Protein AF-A0A933ZUX5-F1 (afdb_monomer)

Foldseek 3Di:
DDQDDPDPVVAPAAAEDPAQDPPDDSVVVLVVLVVCVVVVHHYPPDSVVRVCVFFPVSVQVVCVVVVHDDFDKDKDQDLVVVLVVCVVQQKKWKAQRGDDPCPRTDIDGDDDVRSVVVHVVSVVRSMIMIGRDDDDPQWDKDFDADSNDGPFIWIWGHDPPDSDSGVSNPTDIDGDDDDD

Radius of gyration: 19.03 Å; Cα contacts (8 Å, |Δi|>4): 257; chains: 1; bounding box: 41×39×51 Å

Mean predicted aligned error: 5.87 Å

Nearest PDB structures (foldseek):
  6dgi-assembly1_A-2  TM=7.186E-01  e=9.683E-08  Vibrio cholerae O1 biovar El Tor str. N16961
  5i47-assembly1_A  TM=7.250E-01  e=3.010E-07  Sphaerobacter thermophilus DSM 20745
  6dgi-assembly1_B  TM=7.311E-01  e=6.829E-07  Vibrio cholerae O1 biovar El Tor str. N16961
  3qff-assembly1_B  TM=7.602E-01  e=2.327E-05  Bacillus anthracis str. A0248
  4ma0-assembly1_A  TM=7.836E-01  e=7.234E-05  Francisella tularensis subsp. tularensis SCHU S4

Solvent-accessible surface area (backbone atoms only — not comparable to full-atom values): 10557 Å² total; per-residue (Å²): 136,86,61,81,68,81,63,73,86,80,46,99,52,72,45,80,63,8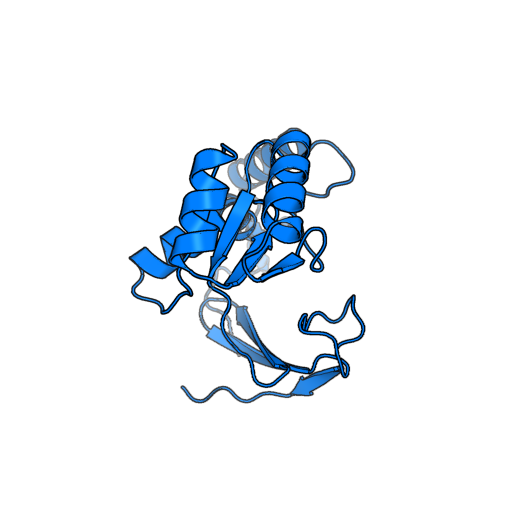9,68,78,49,89,75,70,60,49,67,59,52,50,50,50,54,48,53,44,43,72,73,70,36,51,48,42,62,49,65,68,60,49,53,39,68,45,30,52,63,54,37,51,50,53,38,48,74,71,71,44,93,68,74,59,69,46,81,32,70,45,58,68,54,46,45,54,50,35,67,74,55,44,29,28,34,41,26,52,45,56,82,62,87,65,60,68,57,44,80,40,57,62,50,73,68,40,53,49,51,52,40,52,48,36,73,75,60,52,40,37,34,38,29,47,62,72,94,65,93,45,49,45,80,48,74,42,72,55,72,92,36,83,74,49,36,30,32,18,32,25,44,92,98,39,88,59,34,44,59,87,68,64,15,50,78,41,88,40,80,81,79,133

Secondary structure (DSSP, 8-state):
-PPSSS-GGG-S-EEE-----SSS-HHHHHHHHHHHHHTT-EEES-HHHHHHHH-HHHHHHHHHHTT-----EEEE-SHHHHHHHHHHHSEEEEE-SS--TTTT-EEEESSHHHHHHHHHHHHHHS-EEEEE-----SEEEEEEEETTEEEEEEEEEPPTT-----GGGTPEEEEE----

pLDDT: mean 89.04, std 9.99, range [44.44, 98.44]

Structure (mmCIF, N/CA/C/O backbone):
data_AF-A0A933ZUX5-F1
#
_entry.id   AF-A0A933ZUX5-F1
#
loop_
_atom_site.group_PDB
_atom_site.id
_atom_site.type_symbol
_atom_site.label_atom_id
_atom_site.label_alt_id
_atom_site.label_comp_id
_atom_site.label_asym_id
_atom_site.label_entity_id
_atom_site.label_seq_id
_atom_site.pdbx_PDB_ins_code
_atom_site.Cartn_x
_atom_site.Cartn_y
_atom_site.Cartn_z
_atom_site.occupancy
_atom_site.B_iso_or_equiv
_atom_site.auth_seq_id
_atom_site.auth_comp_id
_atom_site.auth_asym_id
_atom_site.auth_atom_id
_atom_site.pdbx_PDB_model_num
ATOM 1 N N . MET A 1 1 ? 10.325 -21.328 -21.526 1.00 44.44 1 MET A N 1
ATOM 2 C CA . MET A 1 1 ? 9.028 -20.638 -21.681 1.00 44.44 1 MET A CA 1
ATOM 3 C C . MET A 1 1 ? 9.365 -19.239 -22.174 1.00 44.44 1 MET A C 1
ATOM 5 O O . MET A 1 1 ? 10.029 -18.525 -21.437 1.00 44.44 1 MET A O 1
ATOM 9 N N . GLY A 1 2 ? 9.083 -18.921 -23.439 1.00 51.66 2 GLY A N 1
ATOM 10 C CA . GLY A 1 2 ? 9.375 -17.596 -23.995 1.00 51.66 2 GLY A CA 1
ATOM 11 C C . GLY A 1 2 ? 8.366 -16.579 -23.470 1.00 51.66 2 GLY A C 1
ATOM 12 O O . GLY A 1 2 ? 7.183 -16.897 -23.358 1.00 51.66 2 GLY A O 1
ATOM 13 N N . VAL A 1 3 ? 8.840 -15.401 -23.087 1.00 58.12 3 VAL A N 1
ATOM 14 C CA . VAL A 1 3 ? 7.992 -14.228 -22.857 1.00 58.12 3 VAL A CA 1
ATOM 15 C C . VAL A 1 3 ? 7.918 -13.469 -24.172 1.00 58.12 3 VAL A C 1
ATOM 17 O O . VAL A 1 3 ? 8.957 -13.215 -24.774 1.00 58.12 3 VAL A O 1
ATOM 20 N N . ASP A 1 4 ? 6.705 -13.157 -24.627 1.00 63.28 4 ASP A N 1
ATOM 21 C CA . ASP A 1 4 ? 6.498 -12.386 -25.852 1.00 63.28 4 ASP A CA 1
ATOM 22 C C . ASP A 1 4 ? 7.119 -10.992 -25.683 1.00 63.28 4 ASP A C 1
ATOM 24 O O . ASP A 1 4 ? 6.787 -10.251 -24.753 1.00 63.28 4 ASP A O 1
ATOM 28 N N . GLY A 1 5 ? 8.063 -10.656 -26.559 1.00 68.31 5 GLY A N 1
ATOM 29 C CA . GLY A 1 5 ? 8.815 -9.410 -26.526 1.00 68.31 5 GLY A CA 1
ATOM 30 C C . GLY A 1 5 ? 9.888 -9.370 -27.619 1.00 68.31 5 GLY A C 1
ATOM 31 O O . GLY A 1 5 ? 10.209 -10.412 -28.193 1.00 68.31 5 GLY A O 1
ATOM 32 N N . PRO A 1 6 ? 10.417 -8.178 -27.944 1.00 70.81 6 PRO A N 1
ATOM 33 C CA . PRO A 1 6 ? 11.553 -8.044 -28.853 1.00 70.81 6 PRO A CA 1
ATOM 34 C C . PRO A 1 6 ? 12.759 -8.849 -28.350 1.00 70.81 6 PRO A C 1
ATOM 36 O O . PRO A 1 6 ? 12.939 -9.016 -27.141 1.00 70.81 6 PRO A O 1
ATOM 39 N N . ASP A 1 7 ? 13.572 -9.350 -29.283 1.00 78.00 7 ASP A N 1
ATOM 40 C CA . ASP A 1 7 ? 14.796 -10.081 -28.957 1.00 78.00 7 ASP A CA 1
ATOM 41 C C . ASP A 1 7 ? 15.711 -9.203 -28.091 1.00 78.00 7 ASP A C 1
ATOM 43 O O . ASP A 1 7 ? 15.997 -8.060 -28.433 1.00 78.00 7 ASP A O 1
ATOM 47 N N . ALA A 1 8 ? 16.188 -9.730 -26.962 1.00 75.38 8 ALA A N 1
ATOM 48 C CA . ALA A 1 8 ? 17.103 -9.001 -26.092 1.00 75.38 8 ALA A CA 1
ATOM 49 C C . ALA A 1 8 ? 18.396 -8.594 -26.823 1.00 75.38 8 ALA A C 1
ATOM 51 O O . ALA A 1 8 ? 18.994 -7.583 -26.466 1.00 75.38 8 ALA A O 1
ATOM 52 N N . SER A 1 9 ? 18.798 -9.346 -27.858 1.00 80.00 9 SER A N 1
ATOM 53 C CA . SER A 1 9 ? 19.956 -9.024 -28.699 1.00 80.00 9 SER A CA 1
ATOM 54 C C . SER A 1 9 ? 19.768 -7.759 -29.551 1.00 80.00 9 SER A C 1
ATOM 56 O O . SER A 1 9 ? 20.754 -7.203 -30.029 1.00 80.00 9 SER A O 1
ATOM 58 N N . SER A 1 10 ? 18.532 -7.266 -29.712 1.00 82.31 10 SER A N 1
ATOM 59 C CA . SER A 1 10 ? 18.239 -6.048 -30.476 1.00 82.31 10 SER A CA 1
ATOM 60 C C . SER A 1 10 ? 18.442 -4.753 -29.685 1.00 82.31 10 SER A C 1
ATOM 62 O O . SER A 1 10 ? 18.133 -3.683 -30.204 1.00 82.31 10 SER A O 1
ATOM 64 N N . PHE A 1 11 ? 18.883 -4.828 -28.426 1.00 76.81 11 PHE A N 1
ATOM 65 C CA . PHE A 1 11 ? 19.111 -3.662 -27.574 1.00 76.81 11 PHE A CA 1
ATOM 66 C C . PHE A 1 11 ? 20.586 -3.536 -27.208 1.00 76.81 11 PHE A C 1
ATOM 68 O O . PHE A 1 11 ? 21.186 -4.486 -26.709 1.00 76.81 11 PHE A O 1
ATOM 75 N N . ASP A 1 12 ? 21.138 -2.331 -27.347 1.00 78.44 12 ASP A N 1
ATOM 76 C CA . ASP A 1 12 ? 22.493 -2.021 -26.872 1.00 78.44 12 ASP A CA 1
ATOM 77 C C . ASP A 1 12 ? 22.574 -2.011 -25.334 1.00 78.44 12 ASP A C 1
ATOM 79 O O . ASP A 1 12 ? 23.609 -2.317 -24.744 1.00 78.44 12 ASP A O 1
ATOM 83 N N . ALA A 1 13 ? 21.464 -1.662 -24.671 1.00 77.56 13 ALA A N 1
ATOM 84 C CA . ALA A 1 13 ? 21.320 -1.684 -23.222 1.00 77.56 13 ALA A CA 1
ATOM 85 C C . ALA A 1 13 ? 19.844 -1.796 -22.802 1.00 77.56 13 ALA A C 1
ATOM 87 O O . ALA A 1 13 ? 18.944 -1.265 -23.458 1.00 77.56 13 ALA A O 1
ATOM 88 N N . PHE A 1 14 ? 19.604 -2.421 -21.648 1.00 77.12 14 PHE A N 1
ATOM 89 C CA . PHE A 1 14 ? 18.318 -2.369 -20.952 1.00 77.12 14 PHE A CA 1
ATOM 90 C C . PHE A 1 14 ? 18.502 -1.856 -19.524 1.00 77.12 14 PHE A C 1
ATOM 92 O O . PHE A 1 14 ? 19.534 -2.071 -18.887 1.00 77.12 14 PHE A O 1
ATOM 99 N N . VAL A 1 15 ? 17.475 -1.186 -19.006 1.00 80.44 15 VAL A N 1
ATOM 100 C CA . VAL A 1 15 ? 17.470 -0.597 -17.666 1.00 80.44 15 VAL A CA 1
ATOM 101 C C . VAL A 1 15 ? 16.390 -1.277 -16.843 1.00 80.44 15 VAL A C 1
ATOM 103 O O . VAL A 1 15 ? 15.198 -1.129 -17.116 1.00 80.44 15 VAL A O 1
ATOM 106 N N . LEU A 1 16 ? 16.812 -2.015 -15.815 1.00 78.25 16 LEU A N 1
ATOM 107 C CA . LEU A 1 16 ? 15.899 -2.604 -14.844 1.00 78.25 16 LEU A CA 1
ATOM 108 C C . LEU A 1 16 ? 15.655 -1.619 -13.698 1.00 78.25 16 LEU A C 1
ATOM 110 O O . LEU A 1 16 ? 16.468 -1.492 -12.781 1.00 78.25 16 LEU A O 1
ATOM 114 N N . VAL A 1 17 ? 14.509 -0.948 -13.726 1.00 78.06 17 VAL A N 1
ATOM 115 C CA . VAL A 1 17 ? 14.102 -0.029 -12.664 1.00 78.06 17 VAL A CA 1
ATOM 116 C C . VAL A 1 17 ? 13.513 -0.823 -11.501 1.00 78.06 17 VAL A C 1
ATOM 118 O O . VAL A 1 17 ? 12.563 -1.591 -11.657 1.00 78.06 17 VAL A O 1
ATOM 121 N N . ARG A 1 18 ? 14.086 -0.645 -10.306 1.00 71.94 18 ARG A N 1
ATOM 122 C CA . ARG A 1 18 ? 13.709 -1.390 -9.088 1.00 71.94 18 ARG A CA 1
ATOM 123 C C . ARG A 1 18 ? 12.844 -0.590 -8.106 1.00 71.94 18 ARG A C 1
ATOM 125 O O . ARG A 1 18 ? 12.456 -1.138 -7.078 1.00 71.94 18 ARG A O 1
ATOM 132 N N . GLY A 1 19 ? 12.526 0.658 -8.437 1.00 68.38 19 GLY A N 1
ATOM 133 C CA . GLY A 1 19 ? 11.758 1.601 -7.620 1.00 68.38 19 GLY A CA 1
ATOM 134 C C . GLY A 1 19 ? 12.294 3.020 -7.789 1.00 68.38 19 GLY A C 1
ATOM 135 O O . GLY A 1 19 ? 13.431 3.181 -8.233 1.00 68.38 19 GLY A O 1
ATOM 136 N N . LEU A 1 20 ? 11.502 4.030 -7.418 1.00 70.81 20 LEU A N 1
ATOM 137 C CA . LEU A 1 20 ? 12.067 5.341 -7.101 1.00 70.81 20 LEU A CA 1
ATOM 138 C C . LEU A 1 20 ? 12.634 5.224 -5.683 1.00 70.81 20 LEU A C 1
ATOM 140 O O . LEU A 1 20 ? 11.910 4.976 -4.718 1.00 70.81 20 LEU A O 1
ATOM 144 N N . SER A 1 21 ? 13.955 5.239 -5.576 1.00 63.06 21 SER A N 1
ATOM 145 C CA . SER A 1 21 ? 14.660 5.028 -4.320 1.00 63.06 21 SER A CA 1
ATOM 146 C C . SER A 1 21 ? 14.375 6.188 -3.359 1.00 63.06 21 SER A C 1
ATOM 148 O O . SER A 1 21 ? 14.527 7.338 -3.766 1.00 63.06 21 SER A O 1
ATOM 150 N N . PRO A 1 22 ? 14.078 5.917 -2.070 1.00 59.59 22 PRO A N 1
ATOM 151 C CA . PRO A 1 22 ? 14.024 6.959 -1.042 1.00 59.59 22 PRO A CA 1
ATOM 152 C C . PRO A 1 22 ? 15.407 7.573 -0.762 1.00 59.59 22 PRO A C 1
ATOM 154 O O . PRO A 1 22 ? 15.517 8.596 -0.098 1.00 59.59 22 PRO A O 1
ATOM 157 N N . ARG A 1 23 ? 16.484 6.940 -1.247 1.00 61.16 23 ARG A N 1
ATOM 158 C CA . ARG A 1 23 ? 17.823 7.533 -1.301 1.00 61.16 23 ARG A CA 1
ATOM 159 C C . ARG A 1 23 ? 17.969 8.282 -2.623 1.00 61.16 23 ARG A C 1
ATOM 161 O O . ARG A 1 23 ? 17.948 7.640 -3.675 1.00 61.16 23 ARG A O 1
ATOM 168 N N . GLY A 1 24 ? 18.163 9.596 -2.547 1.00 71.12 24 GLY A N 1
ATOM 169 C CA . GLY A 1 24 ? 18.274 10.492 -3.699 1.00 71.12 24 GLY A CA 1
ATOM 170 C C . GLY A 1 24 ? 16.964 11.213 -4.019 1.00 71.12 24 GLY A C 1
ATOM 171 O O . GLY A 1 24 ? 15.984 11.093 -3.292 1.00 71.12 24 GLY A O 1
ATOM 172 N N . ASP A 1 25 ? 16.972 11.974 -5.108 1.00 81.81 25 ASP A N 1
ATOM 173 C CA . ASP A 1 25 ? 15.822 12.748 -5.574 1.00 81.81 25 ASP A CA 1
ATOM 174 C C . ASP A 1 25 ? 14.960 11.895 -6.526 1.00 81.81 25 ASP A C 1
ATOM 176 O O . ASP A 1 25 ? 15.450 11.379 -7.538 1.00 81.81 25 ASP A O 1
ATOM 180 N N . ALA A 1 26 ? 13.686 11.705 -6.177 1.00 82.44 26 ALA A N 1
ATOM 181 C CA . ALA A 1 26 ? 12.752 10.888 -6.948 1.00 82.44 26 ALA A CA 1
ATOM 182 C C . ALA A 1 26 ? 12.414 11.506 -8.316 1.00 82.44 26 ALA A C 1
ATOM 184 O O . ALA A 1 26 ? 12.259 10.767 -9.292 1.00 82.44 26 ALA A O 1
ATOM 185 N N . ASP A 1 27 ? 12.369 12.835 -8.414 1.00 84.25 27 ASP A N 1
ATOM 186 C CA . ASP A 1 27 ? 12.093 13.555 -9.657 1.00 84.25 27 ASP A CA 1
ATOM 187 C C . ASP A 1 27 ? 13.290 13.464 -10.608 1.00 84.25 27 ASP A C 1
ATOM 189 O O . ASP A 1 27 ? 13.122 13.265 -11.817 1.00 84.25 27 ASP A O 1
ATOM 193 N N . ALA A 1 28 ? 14.511 13.518 -10.067 1.00 86.25 28 ALA A N 1
ATOM 194 C CA . ALA A 1 28 ? 15.728 13.287 -10.841 1.00 86.25 28 ALA A CA 1
ATOM 195 C C . ALA A 1 28 ? 15.784 11.853 -11.393 1.00 86.25 28 ALA A C 1
ATOM 197 O O . ALA A 1 28 ? 16.086 11.650 -12.571 1.00 86.25 28 ALA A O 1
ATOM 198 N N . GLN A 1 29 ? 15.447 10.851 -10.574 1.00 86.25 29 GLN A N 1
ATOM 199 C CA . GLN A 1 29 ? 15.380 9.452 -11.014 1.00 86.25 29 GLN A CA 1
ATOM 200 C C . GLN A 1 29 ? 14.310 9.247 -12.090 1.00 86.25 29 GLN A C 1
ATOM 202 O O . GLN A 1 29 ? 14.578 8.618 -13.114 1.00 86.25 29 GLN A O 1
ATOM 207 N N . PHE A 1 30 ? 13.119 9.815 -11.895 1.00 87.31 30 PHE A N 1
ATOM 208 C CA . PHE A 1 30 ? 12.050 9.789 -12.888 1.00 87.31 30 PHE A CA 1
ATOM 209 C C . PHE A 1 30 ? 12.497 10.417 -14.215 1.00 87.31 30 PHE A C 1
ATOM 211 O O . PHE A 1 30 ? 12.328 9.812 -15.278 1.00 87.31 30 PHE A O 1
ATOM 218 N N . SER A 1 31 ? 13.122 11.595 -14.152 1.00 89.00 31 SER A N 1
ATOM 219 C CA . SER A 1 31 ? 13.634 12.309 -15.325 1.00 89.00 31 SER A CA 1
ATOM 220 C C . SER A 1 31 ? 14.695 11.493 -16.064 1.00 89.00 31 SER A C 1
ATOM 222 O O . SER A 1 31 ? 14.636 11.380 -17.289 1.00 89.00 31 SER A O 1
ATOM 224 N N . LEU A 1 32 ? 15.613 10.852 -15.331 1.00 88.25 32 LEU A N 1
ATOM 225 C CA . LEU A 1 32 ? 16.635 9.971 -15.895 1.00 88.25 32 LEU A CA 1
ATOM 226 C C . LEU A 1 32 ? 16.016 8.773 -16.620 1.00 88.25 32 LEU A C 1
ATOM 228 O O . LEU A 1 32 ? 16.358 8.504 -17.770 1.00 88.25 32 LEU A O 1
ATOM 232 N N . TYR A 1 33 ? 15.088 8.060 -15.977 1.00 88.19 33 TYR A N 1
ATOM 233 C CA . TYR A 1 33 ? 14.436 6.915 -16.610 1.00 88.19 33 TYR A CA 1
ATOM 234 C C . TYR A 1 33 ? 13.668 7.336 -17.861 1.00 88.19 33 TYR A C 1
ATOM 236 O O . TYR A 1 33 ? 13.697 6.621 -18.865 1.00 88.19 33 TYR A O 1
ATOM 244 N N . ARG A 1 34 ? 13.023 8.510 -17.835 1.00 89.19 34 ARG A N 1
ATOM 245 C CA . ARG A 1 34 ? 12.270 9.036 -18.979 1.00 89.19 34 ARG A CA 1
ATOM 246 C C . ARG A 1 34 ? 13.194 9.370 -20.140 1.00 89.19 34 ARG A C 1
ATOM 248 O O . ARG A 1 34 ? 12.898 8.954 -21.257 1.00 89.19 34 ARG A O 1
ATOM 255 N N . ALA A 1 35 ? 14.319 10.029 -19.872 1.00 90.38 35 ALA A N 1
ATOM 256 C CA . ALA A 1 35 ? 15.325 10.324 -20.885 1.00 90.38 35 ALA A CA 1
ATOM 257 C C . ALA A 1 35 ? 15.889 9.041 -21.522 1.00 90.38 35 ALA A C 1
ATOM 259 O O . ALA A 1 35 ? 15.948 8.946 -22.745 1.00 90.38 35 ALA A O 1
ATOM 260 N N . LEU A 1 36 ? 16.214 8.023 -20.714 1.00 88.44 36 LEU A N 1
ATOM 261 C CA . LEU A 1 36 ? 16.700 6.725 -21.205 1.00 88.44 36 LEU A CA 1
ATOM 262 C C . LEU A 1 36 ? 15.657 6.007 -22.073 1.00 88.44 36 LEU A C 1
ATOM 264 O O . LEU A 1 36 ? 15.978 5.476 -23.132 1.00 88.44 36 LEU A O 1
ATOM 268 N N . SER A 1 37 ? 14.387 6.024 -21.661 1.00 86.94 37 SER A N 1
ATOM 269 C CA . SER A 1 37 ? 13.312 5.443 -22.471 1.00 86.94 37 SER A CA 1
ATOM 270 C C . SER A 1 37 ? 13.128 6.184 -23.799 1.00 86.94 37 SER A C 1
ATOM 272 O O . SER A 1 37 ? 12.823 5.553 -24.807 1.00 86.94 37 SER A O 1
ATOM 274 N N . GLN A 1 38 ? 13.294 7.510 -23.814 1.00 89.19 38 GLN A N 1
ATOM 275 C CA . GLN A 1 38 ? 13.183 8.336 -25.020 1.00 89.19 38 GLN A CA 1
ATOM 276 C C . GLN A 1 38 ? 14.390 8.188 -25.955 1.00 89.19 38 GLN A C 1
ATOM 278 O O . GLN A 1 38 ? 14.243 8.386 -27.157 1.00 89.19 38 GLN A O 1
ATOM 283 N N . SER A 1 39 ? 15.557 7.799 -25.433 1.00 88.69 39 SER A N 1
ATOM 284 C CA . SER A 1 39 ? 16.760 7.535 -26.231 1.00 88.69 39 SER A CA 1
ATOM 285 C C . SER A 1 39 ? 16.778 6.146 -26.883 1.00 88.69 39 SER A C 1
ATOM 287 O O . SER A 1 39 ? 17.787 5.771 -27.470 1.00 88.69 39 SER A O 1
ATOM 289 N N . GLY A 1 40 ? 15.696 5.369 -26.764 1.00 84.00 40 GLY A N 1
ATOM 290 C CA . GLY A 1 40 ? 15.570 4.035 -27.359 1.00 84.00 40 GLY A CA 1
ATOM 291 C C . GLY A 1 40 ? 16.012 2.880 -26.458 1.00 84.00 40 GLY A C 1
ATOM 292 O O . GLY A 1 40 ? 15.902 1.727 -26.871 1.00 84.00 40 GLY A O 1
ATOM 293 N N . ALA A 1 41 ? 16.460 3.145 -25.224 1.00 86.12 41 ALA A N 1
ATOM 294 C CA . ALA A 1 41 ? 16.775 2.069 -24.289 1.00 86.12 41 ALA A CA 1
ATOM 295 C C . ALA A 1 41 ? 15.493 1.361 -23.824 1.00 86.12 41 ALA A C 1
ATOM 297 O O . ALA A 1 41 ? 14.471 1.995 -23.540 1.00 86.12 41 ALA A O 1
ATOM 298 N N . LEU A 1 42 ? 15.558 0.036 -23.673 1.00 86.25 42 LEU A N 1
ATOM 299 C CA . LEU A 1 42 ? 14.462 -0.725 -23.084 1.00 86.25 42 LEU A CA 1
ATOM 300 C C . LEU A 1 42 ? 14.433 -0.505 -21.566 1.00 86.25 42 LEU A C 1
ATOM 302 O O . LEU A 1 42 ? 15.294 -1.004 -20.840 1.00 86.25 42 LEU A O 1
ATOM 306 N N . VAL A 1 43 ? 13.422 0.212 -21.075 1.00 87.69 43 VAL A N 1
ATOM 307 C CA . VAL A 1 43 ? 13.217 0.458 -19.639 1.00 87.69 43 VAL A CA 1
ATOM 308 C C . VAL A 1 43 ? 12.123 -0.465 -19.100 1.00 87.69 43 VAL A C 1
ATOM 310 O O . VAL A 1 43 ? 10.962 -0.379 -19.507 1.00 87.69 43 VAL A O 1
ATOM 313 N N . VAL A 1 44 ? 12.490 -1.345 -18.165 1.00 87.56 44 VAL A N 1
ATOM 314 C CA . VAL A 1 44 ? 11.580 -2.311 -17.532 1.00 87.56 44 VAL A CA 1
ATOM 315 C C . VAL A 1 44 ? 11.528 -2.057 -16.023 1.00 87.56 44 VAL A C 1
ATOM 317 O O . VAL A 1 44 ? 12.547 -2.131 -15.349 1.00 87.56 44 VAL A O 1
ATOM 320 N N . ASN A 1 45 ? 10.376 -1.804 -15.406 1.00 87.06 45 ASN A N 1
ATOM 321 C CA . ASN A 1 45 ? 9.062 -1.586 -16.019 1.00 87.06 45 ASN A CA 1
ATOM 322 C C . ASN A 1 45 ? 8.978 -0.226 -16.729 1.00 87.06 45 ASN A C 1
ATOM 324 O O . ASN A 1 45 ? 9.739 0.687 -16.409 1.00 87.06 45 ASN A O 1
ATOM 328 N N . ARG A 1 46 ? 7.992 -0.069 -17.630 1.00 88.00 46 ARG A N 1
ATOM 329 C CA . ARG A 1 46 ? 7.616 1.256 -18.151 1.00 88.00 46 ARG A CA 1
ATOM 330 C C . ARG A 1 46 ? 7.393 2.212 -16.981 1.00 88.00 46 ARG A C 1
ATOM 332 O O . ARG A 1 46 ? 6.777 1.835 -15.985 1.00 88.00 46 ARG A O 1
ATOM 339 N N . ILE A 1 47 ? 7.849 3.448 -17.128 1.00 87.56 47 ILE A N 1
ATOM 340 C CA . ILE A 1 47 ? 7.867 4.421 -16.030 1.00 87.56 47 ILE A CA 1
ATOM 341 C C . ILE A 1 47 ? 6.457 4.725 -15.532 1.00 87.56 47 ILE A C 1
ATOM 343 O O . ILE A 1 47 ? 6.229 4.729 -14.328 1.00 87.56 47 ILE A O 1
ATOM 347 N N . ASP A 1 48 ? 5.496 4.889 -16.440 1.00 88.69 48 ASP A N 1
ATOM 348 C CA . ASP A 1 48 ? 4.102 5.129 -16.057 1.00 88.69 48 ASP A CA 1
ATOM 349 C C . ASP A 1 48 ? 3.546 3.964 -15.226 1.00 88.69 48 ASP A C 1
ATOM 351 O O . ASP A 1 48 ? 2.913 4.187 -14.201 1.00 88.69 48 ASP A O 1
ATOM 355 N N . ALA A 1 49 ? 3.880 2.718 -15.589 1.00 90.25 49 ALA A N 1
ATOM 356 C CA . ALA A 1 49 ? 3.475 1.539 -14.822 1.00 90.25 49 ALA A CA 1
ATOM 357 C C . ALA A 1 49 ? 4.143 1.489 -13.436 1.00 90.25 49 ALA A C 1
ATOM 359 O O . ALA A 1 49 ? 3.538 1.021 -12.473 1.00 90.25 49 ALA A O 1
ATOM 360 N N . LEU A 1 50 ? 5.383 1.975 -13.317 1.00 88.12 50 LEU A N 1
ATOM 361 C CA . LEU A 1 50 ? 6.056 2.110 -12.027 1.00 88.12 50 LEU A CA 1
ATOM 362 C C . LEU A 1 50 ? 5.376 3.169 -11.147 1.00 88.12 50 LEU A C 1
ATOM 364 O O . LEU A 1 50 ? 5.182 2.930 -9.958 1.00 88.12 50 LEU A O 1
ATOM 368 N N . LEU A 1 51 ? 5.011 4.322 -11.711 1.00 87.81 51 LEU A N 1
ATOM 369 C CA . LEU A 1 51 ? 4.291 5.371 -10.986 1.00 87.81 51 LEU A CA 1
ATOM 370 C C . LEU A 1 51 ? 2.908 4.891 -10.536 1.00 87.81 51 LEU A C 1
ATOM 372 O O . LEU A 1 51 ? 2.567 5.034 -9.362 1.00 87.81 51 LEU A O 1
ATOM 376 N N . ASP A 1 52 ? 2.161 4.253 -11.440 1.00 92.31 52 ASP A N 1
ATOM 377 C CA . ASP A 1 52 ? 0.855 3.657 -11.155 1.00 92.31 52 ASP A CA 1
ATOM 378 C C . ASP A 1 52 ? 0.929 2.678 -9.971 1.00 92.31 52 ASP A C 1
ATOM 380 O O . ASP A 1 52 ? 0.067 2.711 -9.093 1.00 92.31 52 ASP A O 1
ATOM 384 N N . ALA A 1 53 ? 1.968 1.832 -9.934 1.00 90.75 53 ALA A N 1
ATOM 385 C CA . ALA A 1 53 ? 2.160 0.797 -8.916 1.00 90.75 53 ALA A CA 1
ATOM 386 C C . ALA A 1 53 ? 2.682 1.317 -7.561 1.00 90.75 53 ALA A C 1
ATOM 388 O O . ALA A 1 53 ? 2.536 0.632 -6.547 1.00 90.75 53 ALA A O 1
ATOM 389 N N . GLN A 1 54 ? 3.329 2.487 -7.524 1.00 88.19 54 GLN A N 1
ATOM 390 C CA . GLN A 1 54 ? 3.867 3.067 -6.284 1.00 88.19 54 GLN A CA 1
ATOM 391 C C . GLN A 1 54 ? 2.820 3.857 -5.493 1.00 88.19 54 GLN A C 1
ATOM 393 O O . GLN A 1 54 ? 2.904 3.917 -4.265 1.00 88.19 54 GLN A O 1
ATOM 398 N N . ASP A 1 55 ? 1.839 4.437 -6.181 1.00 92.06 55 ASP A N 1
ATOM 399 C CA . ASP A 1 55 ? 0.712 5.123 -5.560 1.00 92.06 55 ASP A CA 1
ATOM 400 C C . ASP A 1 55 ? -0.418 4.122 -5.263 1.00 92.06 55 ASP A C 1
ATOM 402 O O . ASP A 1 55 ? -1.084 3.595 -6.160 1.00 92.06 55 ASP A O 1
ATOM 406 N N . LYS A 1 56 ? -0.664 3.871 -3.972 1.00 94.50 56 LYS A N 1
ATOM 407 C CA . LYS A 1 56 ? -1.699 2.928 -3.514 1.00 94.50 56 LYS A CA 1
ATOM 408 C C . LYS A 1 56 ? -3.111 3.338 -3.928 1.00 94.50 56 LYS A C 1
ATOM 410 O O . LYS A 1 56 ? -3.930 2.458 -4.212 1.00 94.50 56 LYS A O 1
ATOM 415 N N . PHE A 1 57 ? -3.410 4.637 -3.958 1.00 94.69 57 PHE A N 1
ATOM 416 C CA . PHE A 1 57 ? -4.713 5.125 -4.399 1.00 94.69 57 PHE A CA 1
ATOM 417 C C . PHE A 1 57 ? -4.877 4.882 -5.896 1.00 94.69 57 PHE A C 1
ATOM 419 O O . PHE A 1 57 ? -5.865 4.279 -6.320 1.00 94.69 57 PHE A O 1
ATOM 426 N N . ARG A 1 58 ? -3.870 5.263 -6.687 1.00 95.19 58 ARG A N 1
ATOM 427 C CA . ARG A 1 58 ? -3.880 5.080 -8.140 1.00 95.19 58 ARG A CA 1
ATOM 428 C C . ARG A 1 58 ? -3.956 3.614 -8.547 1.00 95.19 58 ARG A C 1
ATOM 430 O O . ARG A 1 58 ? -4.791 3.267 -9.380 1.00 95.19 58 ARG A O 1
ATOM 437 N N . THR A 1 59 ? -3.172 2.746 -7.910 1.00 95.75 59 THR A N 1
ATOM 438 C CA . THR A 1 59 ? -3.270 1.291 -8.088 1.00 95.75 59 THR A CA 1
ATOM 439 C C . THR A 1 59 ? -4.697 0.810 -7.824 1.00 95.75 59 THR A C 1
ATOM 441 O O . THR A 1 59 ? -5.286 0.136 -8.665 1.00 95.75 59 THR A O 1
ATOM 444 N N . SER A 1 60 ? -5.287 1.188 -6.687 1.00 96.00 60 SER A N 1
ATOM 445 C CA . SER A 1 60 ? -6.639 0.745 -6.319 1.00 96.00 60 SER A CA 1
ATOM 446 C C . SER A 1 60 ? -7.698 1.251 -7.299 1.00 96.00 60 SER A C 1
ATOM 448 O O . SER A 1 60 ? -8.585 0.496 -7.687 1.00 96.00 60 SER A O 1
ATOM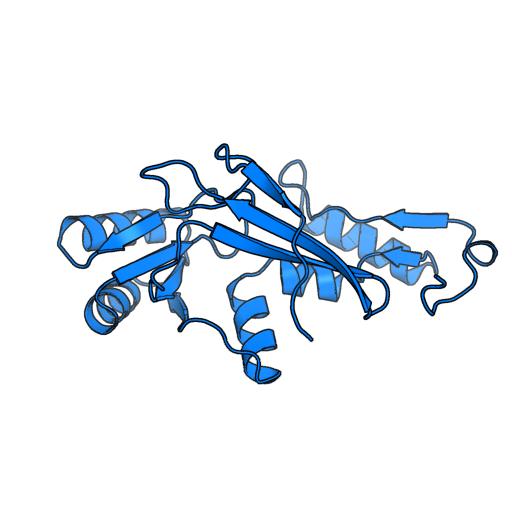 450 N N . HIS A 1 61 ? -7.569 2.494 -7.767 1.00 95.44 61 HIS A N 1
ATOM 451 C CA . HIS A 1 61 ? -8.437 3.061 -8.795 1.00 95.44 61 HIS A CA 1
ATOM 452 C C . HIS A 1 61 ? -8.342 2.299 -10.128 1.00 95.44 61 HIS A C 1
ATOM 454 O O . HIS A 1 61 ? -9.368 1.986 -10.730 1.00 95.44 61 HIS A O 1
ATOM 460 N N . LEU A 1 62 ? -7.128 1.968 -10.585 1.00 96.81 62 LEU A N 1
ATOM 461 C CA . LEU A 1 62 ? -6.914 1.215 -11.826 1.00 96.81 62 LEU A CA 1
ATOM 462 C C . LEU A 1 62 ? -7.463 -0.213 -11.735 1.00 96.81 62 LEU A C 1
ATOM 464 O O . LEU A 1 62 ? -8.114 -0.672 -12.672 1.00 96.81 62 LEU A O 1
ATOM 468 N N . LEU A 1 63 ? -7.254 -0.890 -10.603 1.00 96.75 63 LEU A N 1
ATOM 469 C CA . LEU A 1 63 ? -7.811 -2.221 -10.348 1.00 96.75 63 LEU A CA 1
ATOM 470 C C . LEU A 1 63 ? -9.346 -2.192 -10.352 1.00 96.75 63 LEU A C 1
ATOM 472 O O . LEU A 1 63 ? -9.968 -3.006 -11.033 1.00 96.75 63 LEU A O 1
ATOM 476 N N . LEU A 1 64 ? -9.950 -1.210 -9.673 1.00 95.69 64 LEU A N 1
ATOM 477 C CA . LEU A 1 64 ? -11.402 -1.024 -9.659 1.00 95.69 64 LEU A CA 1
ATOM 478 C C . LEU A 1 64 ? -11.950 -0.776 -11.071 1.00 95.69 64 LEU A C 1
ATOM 480 O O . LEU A 1 64 ? -12.937 -1.391 -11.470 1.00 95.69 64 LEU A O 1
ATOM 484 N N . ARG A 1 65 ? -11.290 0.083 -11.859 1.00 96.88 65 ARG A N 1
ATOM 485 C CA . ARG A 1 65 ? -11.657 0.342 -13.261 1.00 96.88 65 ARG A CA 1
ATOM 486 C C . ARG A 1 65 ? -11.541 -0.889 -14.157 1.00 96.88 65 ARG A C 1
ATOM 488 O O . ARG A 1 65 ? -12.277 -0.983 -15.134 1.00 96.88 65 ARG A O 1
ATOM 495 N N . ALA A 1 66 ? -10.631 -1.805 -13.840 1.00 97.06 66 ALA A N 1
ATOM 496 C CA . ALA A 1 66 ? -10.485 -3.083 -14.528 1.00 97.06 66 ALA A CA 1
ATOM 497 C C . ALA A 1 66 ? -11.496 -4.148 -14.053 1.00 97.06 66 ALA A C 1
ATOM 499 O O . ALA A 1 66 ? -11.459 -5.274 -14.543 1.00 97.06 66 ALA A O 1
ATOM 500 N N . GLY A 1 67 ? -12.384 -3.820 -13.105 1.00 96.81 67 GLY A N 1
ATOM 501 C CA . GLY A 1 67 ? -13.363 -4.755 -12.546 1.00 96.81 67 GL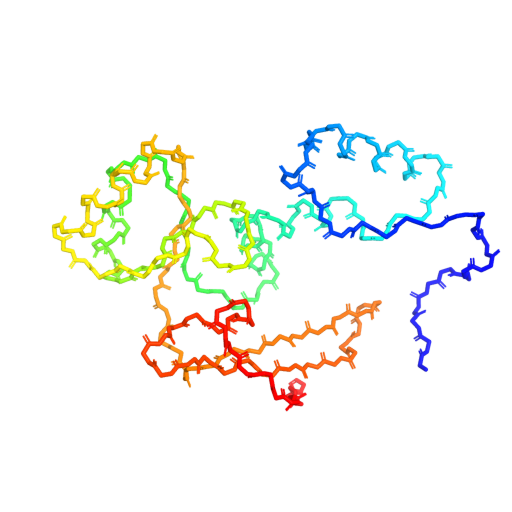Y A CA 1
ATOM 502 C C . GLY A 1 67 ? -12.765 -5.772 -11.573 1.00 96.81 67 GLY A C 1
ATOM 503 O O . GLY A 1 67 ? -13.410 -6.772 -11.263 1.00 96.81 67 GLY A O 1
ATOM 504 N N . LEU A 1 68 ? -11.539 -5.544 -11.091 1.00 95.75 68 LEU A N 1
ATOM 505 C CA . LEU A 1 68 ? -10.894 -6.435 -10.134 1.00 95.75 68 LEU A CA 1
ATOM 506 C C . LEU A 1 68 ? -11.389 -6.147 -8.710 1.00 95.75 68 LEU A C 1
ATOM 508 O O . LEU A 1 68 ? -11.531 -4.981 -8.330 1.00 95.75 68 LEU A O 1
ATOM 512 N N . PRO A 1 69 ? -11.625 -7.190 -7.894 1.00 93.62 69 PRO A N 1
ATOM 513 C CA . PRO A 1 69 ? -12.073 -7.008 -6.525 1.00 93.62 69 PRO A CA 1
ATOM 514 C C . PRO A 1 69 ? -10.969 -6.354 -5.694 1.00 93.62 69 PRO A C 1
ATOM 516 O O . PRO A 1 69 ? -9.880 -6.901 -5.516 1.00 93.62 69 PRO A O 1
ATOM 519 N N . THR A 1 70 ? -11.273 -5.186 -5.140 1.00 93.81 70 THR A N 1
ATOM 520 C CA . THR A 1 70 ? -10.402 -4.472 -4.205 1.00 93.81 70 THR A CA 1
ATOM 521 C C . THR A 1 70 ? -11.176 -4.113 -2.944 1.00 93.81 70 THR A C 1
ATOM 523 O O . THR A 1 70 ? -12.351 -3.749 -3.047 1.00 93.81 70 THR A O 1
ATOM 526 N N . PRO A 1 71 ? -10.548 -4.142 -1.754 1.00 94.44 71 PRO A N 1
ATOM 527 C CA . PRO A 1 71 ? -11.181 -3.613 -0.553 1.00 94.44 71 PRO A CA 1
ATOM 528 C C . PRO A 1 71 ? -11.584 -2.149 -0.745 1.00 94.44 71 PRO A C 1
ATOM 530 O O . PRO A 1 71 ? -10.895 -1.405 -1.449 1.00 94.44 71 PRO A O 1
ATOM 533 N N . ARG A 1 72 ? -12.667 -1.726 -0.084 1.00 96.31 72 ARG A N 1
ATOM 534 C CA . ARG A 1 72 ? -13.087 -0.319 -0.084 1.00 96.31 72 ARG A CA 1
ATOM 535 C C . ARG A 1 72 ? -11.938 0.557 0.404 1.00 96.31 72 ARG A C 1
ATOM 537 O O . ARG A 1 72 ? -11.264 0.218 1.378 1.00 96.31 72 ARG A O 1
ATOM 544 N N . ALA A 1 73 ? -11.719 1.666 -0.289 1.00 97.31 73 ALA A N 1
ATOM 545 C CA . ALA A 1 73 ? -10.615 2.564 -0.014 1.00 97.31 73 ALA A CA 1
ATOM 546 C C . ALA A 1 73 ? -10.998 4.024 -0.248 1.00 97.31 73 ALA A C 1
ATOM 548 O O . ALA A 1 73 ? -11.874 4.322 -1.059 1.00 97.31 73 ALA A O 1
ATOM 549 N N . ALA A 1 74 ? -10.352 4.914 0.498 1.00 97.62 74 ALA A N 1
ATOM 550 C CA . ALA A 1 74 ? -10.552 6.351 0.456 1.00 97.62 74 ALA A CA 1
ATOM 551 C C . ALA A 1 74 ? -9.199 7.052 0.593 1.00 97.62 74 ALA A C 1
ATOM 553 O O . ALA A 1 74 ? -8.351 6.640 1.385 1.00 97.62 74 ALA A O 1
ATOM 554 N N . LEU A 1 75 ? -9.018 8.117 -0.180 1.00 97.81 75 LEU A N 1
ATOM 555 C CA . LEU A 1 75 ? -7.954 9.088 0.026 1.00 97.81 75 LEU A CA 1
ATOM 556 C C . LEU A 1 75 ? -8.542 10.235 0.848 1.00 97.81 75 LEU A C 1
ATOM 558 O O . LEU A 1 75 ? -9.557 10.801 0.450 1.00 97.81 75 LEU A O 1
ATOM 562 N N . VAL A 1 76 ? -7.931 10.545 1.987 1.00 97.94 76 VAL A N 1
ATOM 563 C CA . VAL A 1 76 ? -8.380 11.614 2.888 1.00 97.94 76 VAL A CA 1
ATOM 564 C C . VAL A 1 76 ? -7.249 12.605 3.119 1.00 97.94 76 VAL A C 1
ATOM 566 O O . VAL A 1 76 ? -6.086 12.208 3.183 1.00 97.94 76 VAL A O 1
ATOM 569 N N . GLN A 1 77 ? -7.592 13.884 3.238 1.00 97.44 77 GLN A N 1
ATOM 570 C CA . GLN A 1 77 ? -6.632 14.976 3.463 1.00 97.44 77 GLN A CA 1
ATOM 571 C C . GLN A 1 77 ? -7.000 15.824 4.684 1.00 97.44 77 GLN A C 1
ATOM 573 O O . GLN A 1 77 ? -6.276 16.740 5.061 1.00 97.44 77 GLN A O 1
ATOM 578 N N . SER A 1 78 ? -8.127 15.523 5.326 1.00 98.00 78 SER A N 1
ATOM 579 C CA . SER A 1 78 ? -8.569 16.207 6.532 1.00 98.00 78 SER A CA 1
ATOM 580 C C . SER A 1 78 ? -8.987 15.229 7.622 1.00 98.00 78 SER A C 1
ATOM 582 O O . SER A 1 78 ? -9.485 14.128 7.372 1.00 98.00 78 SER A O 1
ATOM 584 N N . THR A 1 79 ? -8.835 15.671 8.869 1.00 97.12 79 THR A N 1
ATOM 585 C CA . THR A 1 79 ? -9.257 14.907 10.046 1.00 97.12 79 THR A CA 1
ATOM 586 C C . THR A 1 79 ? -10.751 14.592 10.008 1.00 97.12 79 THR A C 1
ATOM 588 O O . THR A 1 79 ? -11.160 13.506 10.410 1.00 97.12 79 THR A O 1
ATOM 591 N N . ALA A 1 80 ? -11.572 15.515 9.499 1.00 98.00 80 ALA A N 1
ATOM 592 C CA . ALA A 1 80 ? -13.012 15.317 9.379 1.00 98.00 80 ALA A CA 1
ATOM 593 C C . ALA A 1 80 ? -13.352 14.164 8.420 1.00 98.00 80 ALA A C 1
ATOM 595 O O . ALA A 1 80 ? -14.125 13.277 8.782 1.00 98.00 80 ALA A O 1
ATOM 596 N N . GLU A 1 81 ? -12.728 14.126 7.237 1.00 98.19 81 GLU A N 1
ATOM 597 C CA . GLU A 1 81 ? -12.889 13.024 6.280 1.00 98.19 81 GLU A CA 1
ATOM 598 C C . GLU A 1 81 ? -12.405 11.697 6.870 1.00 98.19 81 GLU A C 1
ATOM 600 O O . GLU A 1 81 ? -13.112 10.692 6.800 1.00 98.19 81 GLU A O 1
ATOM 605 N N . ALA A 1 82 ? -11.224 11.692 7.496 1.00 97.94 82 ALA A N 1
ATOM 606 C CA . ALA A 1 82 ? -10.654 10.487 8.091 1.00 97.94 82 ALA A CA 1
ATOM 607 C C . ALA A 1 82 ? -11.558 9.898 9.183 1.00 97.94 82 ALA A C 1
ATOM 609 O O . ALA A 1 82 ? -11.791 8.689 9.201 1.00 97.94 82 ALA A O 1
ATOM 610 N N . ARG A 1 83 ? -12.123 10.747 10.053 1.00 97.88 83 ARG A N 1
ATOM 611 C CA . ARG A 1 83 ? -13.088 10.326 11.079 1.00 97.88 83 ARG A CA 1
ATOM 612 C C . ARG A 1 83 ? -14.377 9.807 10.459 1.00 97.88 83 ARG A C 1
ATOM 614 O O . ARG A 1 83 ? -14.838 8.741 10.854 1.00 97.88 83 ARG A O 1
ATOM 621 N N . ALA A 1 84 ? -14.935 10.502 9.467 1.00 98.31 84 ALA A N 1
ATOM 622 C CA . ALA A 1 84 ? -16.148 10.053 8.784 1.00 98.31 84 ALA A CA 1
ATOM 623 C C . ALA A 1 84 ? -15.968 8.654 8.166 1.00 98.31 84 ALA A C 1
ATOM 625 O O . ALA A 1 84 ? -16.829 7.788 8.329 1.00 98.31 84 ALA A O 1
ATOM 626 N N . ILE A 1 85 ? -14.821 8.405 7.527 1.00 98.44 85 ILE A N 1
ATOM 627 C CA . ILE A 1 85 ? -14.466 7.086 6.991 1.00 98.44 85 ILE A CA 1
ATOM 628 C C . ILE A 1 85 ? -14.300 6.050 8.111 1.00 98.44 85 ILE A C 1
ATOM 630 O O . ILE A 1 85 ? -14.877 4.966 8.015 1.00 98.44 85 ILE A O 1
ATOM 634 N N . LEU A 1 86 ? -13.568 6.373 9.183 1.00 98.44 86 LEU A N 1
ATOM 635 C CA . LEU A 1 86 ? -13.362 5.470 10.319 1.00 98.44 86 LEU A CA 1
ATOM 636 C C . LEU A 1 86 ? -14.690 5.063 10.974 1.00 98.44 86 LEU A C 1
ATOM 638 O O . LEU A 1 86 ? -14.917 3.878 11.200 1.00 98.44 86 LEU A O 1
ATOM 642 N N . HIS A 1 87 ? -15.596 6.011 11.225 1.00 98.12 87 HIS A N 1
ATOM 643 C CA . HIS A 1 87 ? -16.925 5.708 11.760 1.00 98.12 87 HIS A CA 1
ATOM 644 C C . HIS A 1 87 ? -17.787 4.931 10.759 1.00 98.12 87 HIS A C 1
ATOM 646 O O . HIS A 1 87 ? -18.521 4.030 11.154 1.00 98.12 87 HIS A O 1
ATOM 652 N N . GLY A 1 88 ? -17.699 5.227 9.462 1.00 98.06 88 GLY A N 1
ATOM 653 C CA . GLY A 1 88 ? -18.466 4.508 8.444 1.00 98.06 88 GLY A CA 1
ATOM 654 C C . GLY A 1 88 ? -18.024 3.054 8.255 1.00 98.06 88 GLY A C 1
ATOM 655 O O . GLY A 1 88 ? -18.847 2.200 7.927 1.00 98.06 88 GLY A O 1
ATOM 656 N N . TRP A 1 89 ? -16.735 2.759 8.433 1.00 98.31 89 TRP A N 1
ATOM 657 C CA . TRP A 1 89 ? -16.169 1.424 8.197 1.00 98.31 89 TRP A CA 1
ATOM 658 C C . TRP A 1 89 ? -15.868 0.639 9.466 1.00 98.31 89 TRP A C 1
ATOM 660 O O . TRP A 1 89 ? -15.638 -0.564 9.360 1.00 98.31 89 TRP A O 1
ATOM 670 N N . GLN A 1 90 ? -15.902 1.292 10.632 1.00 98.06 90 GLN A N 1
ATOM 671 C CA . GLN A 1 90 ? -15.616 0.768 11.976 1.00 98.06 90 GLN A CA 1
ATOM 672 C C . GLN A 1 90 ? -14.172 0.300 12.187 1.00 98.06 90 GLN A C 1
ATOM 674 O O . GLN A 1 90 ? -13.634 0.414 13.285 1.00 98.06 90 GLN A O 1
ATOM 679 N N . GLU A 1 91 ? -13.519 -0.199 11.145 1.00 97.94 91 GLU A N 1
ATOM 680 C CA . GLU A 1 91 ? -12.158 -0.688 11.200 1.00 97.94 91 GLU A CA 1
ATOM 681 C C . GLU A 1 91 ? -11.440 -0.442 9.874 1.00 97.94 91 GLU A C 1
ATOM 683 O O . GLU A 1 91 ? -11.944 -0.758 8.789 1.00 97.94 91 GLU A O 1
ATOM 688 N N . VAL A 1 92 ? -10.246 0.142 9.958 1.00 98.31 92 VAL A N 1
ATOM 689 C CA . VAL A 1 92 ? -9.473 0.570 8.793 1.00 98.31 92 VAL A CA 1
ATOM 690 C C . VAL A 1 92 ? -8.006 0.183 8.915 1.00 98.31 92 VAL A C 1
ATOM 692 O O . VAL A 1 92 ? -7.470 -0.024 10.001 1.00 98.31 92 VAL A O 1
ATOM 695 N N . VAL A 1 93 ? -7.332 0.134 7.774 1.00 97.38 93 VAL A N 1
ATOM 696 C CA . VAL A 1 93 ? -5.878 0.160 7.672 1.00 97.38 93 VAL A CA 1
ATOM 697 C C . VAL A 1 93 ? -5.477 1.502 7.077 1.00 97.38 93 VAL A C 1
ATOM 699 O O . VAL A 1 93 ? -5.777 1.770 5.912 1.00 97.38 93 VAL A O 1
ATOM 702 N N . ALA A 1 94 ? -4.787 2.324 7.863 1.00 97.44 94 ALA A N 1
ATOM 703 C CA . ALA A 1 94 ? -4.226 3.595 7.428 1.00 97.44 94 ALA A CA 1
ATOM 704 C C . ALA A 1 94 ? -2.819 3.383 6.858 1.00 97.44 94 ALA A C 1
ATOM 706 O O . ALA A 1 94 ? -1.982 2.706 7.470 1.00 97.44 94 ALA A O 1
ATOM 707 N N . LYS A 1 95 ? -2.563 3.938 5.670 1.00 96.31 95 LYS A N 1
ATOM 708 C CA . LYS A 1 95 ? -1.304 3.777 4.933 1.00 96.31 95 LYS A CA 1
ATOM 709 C C . LYS A 1 95 ? -0.872 5.116 4.318 1.00 96.31 95 LYS A C 1
ATOM 711 O O . LYS A 1 95 ? -1.744 5.830 3.816 1.00 96.31 95 LYS A O 1
ATOM 716 N N . PRO A 1 96 ? 0.439 5.398 4.236 1.00 93.44 96 PRO A N 1
ATOM 717 C CA . PRO A 1 96 ? 0.935 6.451 3.355 1.00 93.44 96 PRO A CA 1
ATOM 718 C C . PRO A 1 96 ? 0.607 6.099 1.899 1.00 93.44 96 PRO A C 1
ATOM 720 O O . PRO A 1 96 ? 0.578 4.910 1.542 1.00 93.44 96 PRO A O 1
ATOM 723 N N . LEU A 1 97 ? 0.399 7.101 1.037 1.00 90.69 97 LEU A N 1
ATOM 724 C CA . LEU A 1 97 ? 0.164 6.869 -0.400 1.00 90.69 97 LEU A CA 1
ATOM 725 C C . LEU A 1 97 ? 1.338 6.106 -1.017 1.00 90.69 97 LEU A C 1
ATOM 727 O O . LEU A 1 97 ? 1.158 5.055 -1.635 1.00 90.69 97 LEU A O 1
ATOM 731 N N . TYR A 1 98 ? 2.547 6.580 -0.734 1.00 88.56 98 TYR A N 1
ATOM 732 C CA . TYR A 1 98 ? 3.808 6.007 -1.190 1.00 88.56 98 TYR A CA 1
ATOM 733 C C . TYR A 1 98 ? 4.462 5.175 -0.083 1.00 88.56 98 TYR A C 1
ATOM 735 O O . TYR A 1 98 ? 3.992 5.145 1.049 1.00 88.56 98 TYR A O 1
ATOM 743 N N . GLY A 1 99 ? 5.509 4.422 -0.403 1.00 79.75 99 GLY A N 1
ATOM 744 C CA . GLY A 1 99 ? 6.256 3.632 0.582 1.00 79.75 99 GLY A CA 1
ATOM 745 C C . GLY A 1 99 ? 6.059 2.123 0.458 1.00 79.75 99 GLY A C 1
ATOM 746 O O . GLY A 1 99 ? 5.141 1.632 -0.206 1.00 79.75 99 GLY A O 1
ATOM 747 N N . SER A 1 100 ? 6.964 1.383 1.094 1.00 79.75 100 SER A N 1
ATOM 748 C CA . SER A 1 100 ? 7.148 -0.058 0.905 1.00 79.75 100 SER A CA 1
ATOM 749 C C . SER A 1 100 ? 7.350 -0.786 2.242 1.00 79.75 100 SER A C 1
ATOM 751 O O . SER A 1 100 ? 7.263 -0.186 3.307 1.00 79.75 100 SER A O 1
ATOM 753 N N . LEU A 1 101 ? 7.530 -2.113 2.202 1.00 80.06 101 LEU A N 1
ATOM 754 C CA . LEU A 1 101 ? 7.868 -2.952 3.372 1.00 80.06 101 LEU A CA 1
ATOM 755 C C . LEU A 1 101 ? 6.888 -2.882 4.567 1.00 80.06 101 LEU A C 1
ATOM 757 O O . LEU A 1 101 ? 7.179 -3.369 5.659 1.00 80.06 101 LEU A O 1
ATOM 761 N N . GLY A 1 102 ? 5.687 -2.343 4.352 1.00 77.56 102 GLY A N 1
ATOM 762 C CA . GLY A 1 102 ? 4.677 -2.159 5.395 1.00 77.56 102 GLY A CA 1
ATOM 763 C C . GLY A 1 102 ? 4.997 -1.040 6.387 1.00 77.56 102 GLY A C 1
ATOM 764 O O . GLY A 1 102 ? 4.406 -1.013 7.464 1.00 77.56 102 GLY A O 1
ATOM 765 N N . GLU A 1 103 ? 5.922 -0.145 6.052 1.00 84.69 103 GLU A N 1
ATOM 766 C CA . GLU A 1 103 ? 6.156 1.077 6.820 1.00 84.69 103 GLU A CA 1
ATOM 767 C C . GLU A 1 103 ? 4.927 1.993 6.749 1.00 84.69 103 GLU A C 1
ATOM 769 O O . GLU A 1 103 ? 4.258 2.075 5.716 1.00 84.69 103 GLU A O 1
ATOM 774 N N . GLY A 1 104 ? 4.573 2.611 7.879 1.00 90.25 104 GLY A N 1
ATOM 775 C CA . GLY A 1 104 ? 3.378 3.454 7.997 1.00 90.25 104 GLY A CA 1
ATOM 776 C C . GLY A 1 104 ? 2.041 2.715 7.831 1.00 90.25 104 GLY A C 1
ATOM 777 O O . GLY A 1 104 ? 1.009 3.355 7.642 1.00 90.25 104 GLY A O 1
ATOM 778 N N . VAL A 1 105 ? 2.027 1.375 7.860 1.00 93.81 105 VAL A N 1
ATOM 779 C CA . VAL A 1 105 ? 0.792 0.578 7.791 1.00 93.81 105 VAL A CA 1
ATOM 780 C C . VAL A 1 105 ? 0.308 0.260 9.200 1.00 93.81 105 VAL A C 1
ATOM 782 O O . VAL A 1 105 ? 0.935 -0.530 9.911 1.00 93.81 105 VAL A O 1
ATOM 785 N N . GLU A 1 106 ? -0.837 0.831 9.564 1.0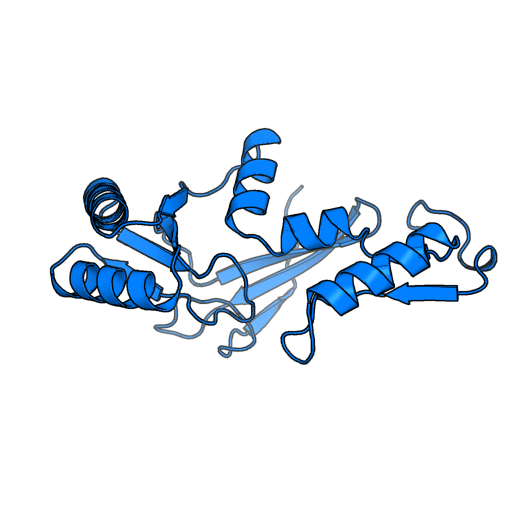0 95.44 106 GLU A N 1
ATOM 786 C CA . GLU A 1 106 ? -1.444 0.707 10.890 1.00 95.44 106 GLU A CA 1
ATOM 787 C C . GLU A 1 106 ? -2.903 0.269 10.769 1.00 95.44 106 GLU A C 1
ATOM 789 O O . GLU A 1 106 ? -3.668 0.847 9.999 1.00 95.44 106 GLU A O 1
ATOM 794 N N . ARG A 1 107 ? -3.285 -0.761 11.528 1.00 95.81 107 ARG A N 1
ATOM 795 C CA . ARG A 1 107 ? -4.676 -1.201 11.674 1.00 95.81 107 ARG A CA 1
ATOM 796 C C . ARG A 1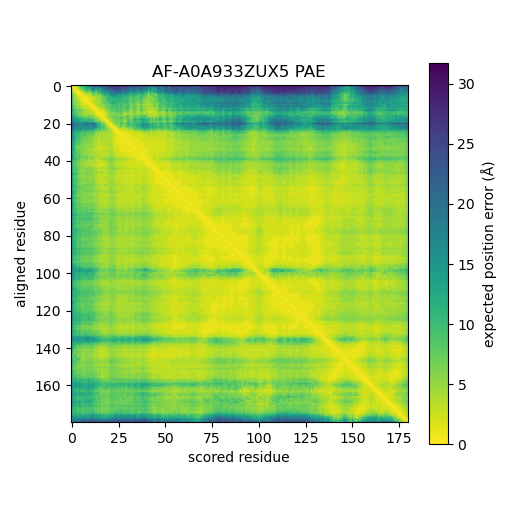 107 ? -5.301 -0.447 12.843 1.00 95.81 107 ARG A C 1
ATOM 798 O O 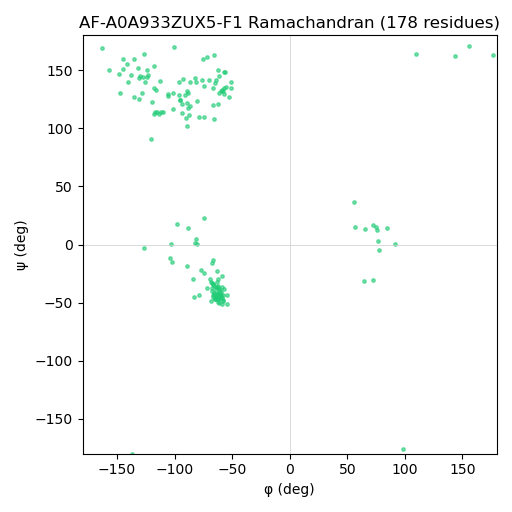. ARG A 1 107 ? -4.702 -0.379 13.911 1.00 95.81 107 ARG A O 1
ATOM 805 N N . MET A 1 108 ? -6.488 0.104 12.635 1.00 97.00 108 MET A N 1
ATOM 806 C CA . MET A 1 108 ? -7.174 0.960 13.595 1.00 97.00 108 MET A CA 1
ATOM 807 C C . MET A 1 108 ? -8.643 0.561 13.695 1.00 97.00 108 MET A C 1
ATOM 809 O O . MET A 1 108 ? -9.345 0.501 12.686 1.00 97.00 108 MET A O 1
ATOM 813 N N . VAL A 1 109 ? -9.095 0.320 14.922 1.00 97.69 109 VAL A N 1
ATOM 814 C CA . VAL A 1 109 ? -10.507 0.119 15.265 1.00 97.69 109 VAL A CA 1
ATOM 815 C C . VAL A 1 109 ? -11.063 1.455 15.745 1.00 97.69 109 VAL A C 1
ATOM 817 O O . VAL A 1 109 ? -10.363 2.190 16.442 1.00 97.69 109 VAL A O 1
ATOM 820 N N . VAL A 1 110 ? -12.295 1.785 15.359 1.00 98.12 110 VAL A N 1
ATOM 821 C CA . VAL A 1 110 ? -12.954 3.043 15.725 1.00 98.12 110 VAL A CA 1
ATOM 822 C C . VAL A 1 110 ? -12.902 3.295 17.233 1.00 98.12 110 VAL A C 1
ATOM 824 O O . VAL A 1 110 ? -13.158 2.409 18.047 1.00 98.12 110 VAL A O 1
ATOM 827 N N . GLY A 1 111 ? -12.557 4.527 17.600 1.00 97.88 111 GLY A N 1
ATOM 828 C CA . GLY A 1 111 ? -12.474 4.974 18.983 1.00 97.88 111 GLY A CA 1
ATOM 829 C C . GLY A 1 111 ? -11.530 6.168 19.150 1.00 97.88 111 GLY A C 1
ATOM 830 O O . GLY A 1 111 ? -10.774 6.490 18.228 1.00 97.88 111 GLY A O 1
ATOM 831 N N . PRO A 1 112 ? -11.510 6.796 20.340 1.00 97.38 112 PRO A N 1
ATOM 832 C CA . PRO A 1 112 ? -10.783 8.048 20.564 1.00 97.38 112 PRO A CA 1
ATOM 833 C C . PRO A 1 112 ? -9.286 7.969 20.236 1.00 97.38 112 PRO A C 1
ATOM 835 O O . PRO A 1 112 ? -8.724 8.898 19.663 1.00 97.38 112 PRO A O 1
ATOM 838 N N . ALA A 1 113 ? -8.643 6.837 20.547 1.00 97.62 113 ALA A N 1
ATOM 839 C CA . ALA A 1 113 ? -7.229 6.620 20.245 1.00 97.62 113 ALA A CA 1
ATOM 840 C C . ALA A 1 113 ? -6.954 6.571 18.732 1.00 97.62 113 ALA A C 1
ATOM 842 O O . ALA A 1 113 ? -5.996 7.181 18.263 1.00 97.62 113 ALA A O 1
ATOM 843 N N . ALA A 1 114 ? -7.808 5.893 17.959 1.00 97.69 114 ALA A N 1
ATOM 844 C CA . ALA A 1 114 ? -7.682 5.836 16.505 1.00 97.69 114 ALA A CA 1
ATOM 845 C C . ALA A 1 114 ? -7.947 7.202 15.858 1.00 97.69 114 ALA A C 1
ATOM 847 O O . ALA A 1 114 ? -7.225 7.606 14.951 1.00 97.69 114 ALA A O 1
ATOM 848 N N . GLU A 1 115 ? -8.938 7.948 16.349 1.00 97.50 115 GLU A N 1
ATOM 849 C CA . GLU A 1 115 ? -9.225 9.303 15.867 1.00 97.50 115 GLU A CA 1
ATOM 850 C C . GLU A 1 115 ? -8.066 10.271 16.126 1.00 97.50 115 GLU A C 1
ATOM 852 O O . GLU A 1 115 ? -7.717 11.074 15.253 1.00 97.50 115 GLU A O 1
ATOM 857 N N . HIS A 1 116 ? -7.461 10.194 17.314 1.00 97.75 116 HIS A N 1
ATOM 858 C CA . HIS A 1 116 ? -6.282 10.981 17.653 1.00 97.75 116 HIS A CA 1
ATOM 859 C C . HIS A 1 116 ? -5.111 10.613 16.740 1.00 97.75 116 HIS A C 1
ATOM 861 O O . HIS A 1 116 ? -4.561 11.485 16.071 1.00 97.75 116 HIS A O 1
ATOM 867 N N . ARG A 1 117 ? -4.825 9.313 16.601 1.00 97.69 117 ARG A N 1
ATOM 868 C CA . ARG A 1 117 ? -3.742 8.810 15.752 1.00 97.69 117 ARG A CA 1
ATOM 869 C C . ARG A 1 117 ? -3.898 9.210 14.283 1.00 97.69 117 ARG A C 1
ATOM 871 O O . ARG A 1 117 ? -2.923 9.594 13.647 1.00 97.69 117 ARG A O 1
ATOM 878 N N . LEU A 1 118 ? -5.112 9.160 13.729 1.00 97.44 118 LEU A N 1
ATOM 879 C CA . LEU A 1 118 ? -5.380 9.632 12.364 1.00 97.44 118 LEU A CA 1
ATOM 880 C C . LEU A 1 118 ? -5.121 11.133 12.209 1.00 97.44 118 LEU A C 1
ATOM 882 O O . LEU A 1 118 ? -4.642 11.560 11.163 1.00 97.44 118 LEU A O 1
ATOM 886 N N . THR A 1 119 ? -5.431 11.919 13.243 1.00 97.50 119 THR A N 1
ATOM 887 C CA . THR 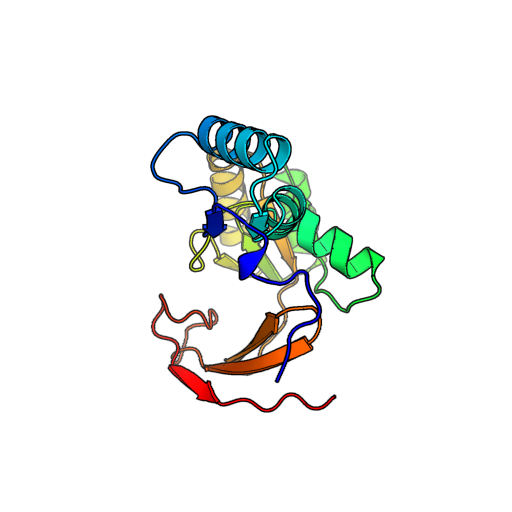A 1 119 ? -5.177 13.366 13.252 1.00 97.50 119 THR A CA 1
ATOM 888 C C . THR A 1 119 ? -3.674 13.652 13.209 1.00 97.50 119 THR A C 1
ATOM 890 O O . THR A 1 119 ? -3.239 14.455 12.389 1.00 97.50 119 THR A O 1
ATOM 893 N N . GLU A 1 120 ? -2.886 12.968 14.046 1.00 97.69 120 GLU A N 1
ATOM 894 C CA . GLU A 1 120 ? -1.419 13.083 14.060 1.00 97.69 120 GLU A CA 1
ATOM 895 C C . GLU A 1 120 ? -0.825 12.713 12.702 1.00 97.69 120 GLU A C 1
ATOM 897 O O . GLU A 1 120 ? -0.102 13.498 12.094 1.00 97.69 120 GLU A O 1
ATOM 902 N N . ARG A 1 121 ? -1.207 11.547 12.173 1.00 96.62 121 ARG A N 1
ATOM 903 C CA . ARG A 1 121 ? -0.693 11.062 10.892 1.00 96.62 121 ARG A CA 1
ATOM 904 C C . ARG A 1 121 ? -1.037 11.974 9.723 1.00 96.62 121 ARG A C 1
ATOM 906 O O . ARG A 1 121 ? -0.217 12.151 8.834 1.00 96.62 121 ARG A O 1
ATOM 913 N N . LEU A 1 122 ? -2.230 12.568 9.704 1.00 96.25 122 LEU A N 1
ATOM 914 C CA . LEU A 1 122 ? -2.579 13.554 8.680 1.00 96.25 122 LEU A CA 1
ATOM 915 C C . LEU A 1 122 ? -1.739 14.827 8.786 1.00 96.25 122 LEU A C 1
ATOM 917 O O . LEU A 1 122 ? -1.390 15.395 7.756 1.00 96.25 122 LEU A O 1
ATOM 921 N N . ALA A 1 123 ? -1.401 15.265 10.000 1.00 95.75 123 ALA A N 1
ATOM 922 C CA . ALA A 1 123 ? -0.510 16.406 10.190 1.00 95.75 123 ALA A CA 1
ATOM 923 C C . ALA A 1 123 ? 0.922 16.106 9.706 1.00 95.75 123 ALA A C 1
ATOM 925 O O . ALA A 1 123 ? 1.584 16.997 9.181 1.00 95.75 123 ALA A O 1
ATOM 926 N N . GLU A 1 124 ? 1.381 14.860 9.851 1.00 93.69 124 GLU A N 1
ATOM 927 C CA . GLU A 1 124 ? 2.707 14.405 9.411 1.00 93.69 124 GLU A CA 1
ATOM 928 C C . GLU A 1 124 ? 2.783 14.136 7.898 1.00 93.69 124 GLU A C 1
ATOM 930 O O . GLU A 1 124 ? 3.763 14.496 7.248 1.00 93.69 124 GLU A O 1
ATOM 935 N N . GLU A 1 125 ? 1.764 13.487 7.329 1.00 92.75 125 GLU A N 1
ATOM 936 C CA . GLU A 1 125 ? 1.790 12.948 5.961 1.00 92.75 125 GLU A CA 1
ATOM 937 C C . GLU A 1 125 ? 1.018 13.813 4.948 1.00 92.75 125 GLU A C 1
ATOM 939 O O . GLU A 1 125 ? 1.155 13.618 3.740 1.00 92.75 125 GLU A O 1
ATOM 944 N N . GLY A 1 126 ? 0.172 14.743 5.407 1.00 94.88 126 GLY A N 1
ATOM 945 C CA . GLY A 1 126 ? -0.698 15.597 4.584 1.00 94.88 126 GLY A CA 1
ATOM 946 C C . GLY A 1 126 ? -1.888 14.873 3.938 1.00 94.88 126 GLY A C 1
ATOM 947 O O . GLY A 1 126 ? -2.954 15.460 3.760 1.00 94.88 126 GLY A O 1
ATOM 948 N N . ALA A 1 127 ? -1.739 13.588 3.618 1.00 96.06 127 ALA A N 1
ATOM 949 C CA . ALA A 1 127 ? -2.790 12.743 3.071 1.00 96.06 127 ALA A CA 1
ATOM 950 C C . ALA A 1 127 ? -2.624 11.287 3.517 1.00 96.06 127 ALA A C 1
ATOM 952 O O . ALA A 1 127 ? -1.509 10.779 3.627 1.00 96.06 127 ALA A O 1
ATOM 953 N N . LEU A 1 128 ? -3.743 10.586 3.704 1.00 97.56 128 LEU A N 1
ATOM 954 C CA . LEU A 1 128 ? -3.760 9.170 4.063 1.00 97.56 128 LEU A CA 1
ATOM 955 C C . LEU A 1 128 ? -4.609 8.354 3.096 1.00 97.56 128 LEU A C 1
ATOM 957 O O . LEU A 1 128 ? -5.716 8.736 2.718 1.00 97.56 128 LEU A O 1
ATOM 961 N N . TYR A 1 129 ? -4.108 7.168 2.766 1.00 98.06 129 TYR A N 1
ATOM 962 C CA . TYR A 1 129 ? -4.892 6.118 2.139 1.00 98.06 129 TYR A CA 1
ATOM 963 C C . TYR A 1 129 ? -5.514 5.250 3.237 1.00 98.06 129 TYR A C 1
ATOM 965 O O . TYR A 1 129 ? -4.818 4.494 3.924 1.00 98.06 129 TYR A O 1
ATOM 973 N N . LEU A 1 130 ? -6.830 5.356 3.404 1.00 98.25 130 LEU A N 1
ATOM 974 C CA . LEU A 1 130 ? -7.604 4.509 4.303 1.00 98.25 130 LEU A CA 1
ATOM 975 C C . LEU A 1 130 ? -8.210 3.359 3.513 1.00 98.25 130 LEU A C 1
ATOM 977 O O . LEU A 1 130 ? -8.876 3.563 2.502 1.00 98.25 130 LEU A O 1
ATOM 981 N N . GLN A 1 131 ? -8.006 2.141 3.994 1.00 97.88 131 GLN A N 1
ATOM 982 C CA . GLN A 1 131 ? -8.612 0.935 3.445 1.00 97.88 131 GLN A CA 1
ATOM 983 C C . GLN A 1 131 ? -9.497 0.293 4.503 1.00 97.88 131 GLN A C 1
ATOM 985 O O . GLN A 1 131 ? -9.049 0.139 5.634 1.00 97.88 131 GLN A O 1
ATOM 990 N N . GLN A 1 132 ? -10.711 -0.129 4.156 1.00 97.81 132 GLN A N 1
ATOM 991 C CA . GLN A 1 132 ? -11.529 -0.918 5.074 1.00 97.81 132 GLN A CA 1
ATOM 992 C C . GLN A 1 132 ? -10.780 -2.198 5.456 1.00 97.81 132 GLN A C 1
ATOM 994 O O . GLN A 1 132 ? -10.227 -2.883 4.590 1.00 97.81 132 GLN A O 1
ATOM 999 N N . TRP A 1 133 ? -10.749 -2.514 6.750 1.00 96.81 133 TRP A N 1
ATOM 1000 C CA . TRP A 1 133 ? -10.138 -3.753 7.206 1.00 96.81 133 TRP A CA 1
ATOM 1001 C C . TRP A 1 133 ? -10.861 -4.959 6.604 1.00 96.81 133 TRP A C 1
ATOM 1003 O O . TRP A 1 133 ? -12.086 -5.064 6.650 1.00 96.81 133 TRP A O 1
ATOM 1013 N N . VAL A 1 134 ? -10.076 -5.875 6.042 1.00 93.19 134 VAL A N 1
ATOM 1014 C CA . VAL A 1 134 ? -10.551 -7.167 5.556 1.00 93.19 134 VAL A CA 1
ATOM 1015 C C . VAL A 1 134 ? -9.885 -8.231 6.418 1.00 93.19 134 VAL A C 1
ATOM 1017 O O . VAL A 1 134 ? -8.657 -8.362 6.353 1.00 93.19 134 VAL A O 1
ATOM 1020 N N . PRO A 1 135 ? -10.655 -8.980 7.228 1.00 90.12 135 PRO A N 1
ATOM 1021 C CA . PRO A 1 135 ? -10.130 -10.120 7.959 1.00 90.12 135 PRO A CA 1
ATOM 1022 C C . PRO A 1 135 ? -9.417 -11.069 6.999 1.00 90.12 135 PRO A C 1
ATOM 1024 O O . PRO A 1 135 ? -9.972 -11.466 5.976 1.00 90.12 135 PRO A O 1
ATOM 1027 N N . ASN A 1 136 ? -8.173 -11.409 7.321 1.00 84.19 136 ASN A N 1
ATOM 1028 C CA . ASN A 1 136 ? -7.368 -12.315 6.517 1.00 84.19 136 ASN A CA 1
ATOM 1029 C C . ASN A 1 136 ? -7.006 -13.568 7.336 1.00 84.19 136 ASN A C 1
ATOM 1031 O O . ASN A 1 136 ? -6.943 -13.499 8.565 1.00 84.19 136 ASN A O 1
ATOM 1035 N N . PRO A 1 137 ? -6.753 -14.710 6.678 1.00 86.81 137 PRO A N 1
ATOM 1036 C CA . PRO A 1 137 ? -6.395 -15.977 7.328 1.00 86.81 137 PRO A CA 1
ATOM 1037 C C . PRO A 1 137 ? -4.949 -16.021 7.871 1.00 86.81 137 PRO A C 1
ATOM 1039 O O . PRO A 1 137 ? -4.361 -17.095 7.982 1.00 86.81 137 PRO A O 1
ATOM 1042 N N . GLY A 1 138 ? -4.327 -14.871 8.149 1.00 90.50 138 GLY A N 1
ATOM 1043 C CA . GLY A 1 138 ? -2.926 -14.771 8.565 1.00 90.50 138 GLY A CA 1
ATOM 1044 C C . GLY A 1 138 ? -1.921 -14.959 7.425 1.00 90.50 138 GLY A C 1
ATOM 1045 O O . GLY A 1 138 ? -0.729 -15.133 7.675 1.00 90.50 138 GLY A O 1
ATOM 1046 N N . HIS A 1 139 ? -2.370 -14.943 6.169 1.00 92.25 139 HIS A N 1
ATOM 1047 C CA . HIS A 1 139 ? -1.496 -15.015 5.004 1.00 92.25 139 HIS A CA 1
ATOM 1048 C C . HIS A 1 139 ? -2.015 -14.168 3.840 1.00 92.25 139 HIS A C 1
ATOM 1050 O O . HIS A 1 139 ? -3.197 -13.832 3.773 1.00 92.25 139 HIS A O 1
ATOM 1056 N N . ASP A 1 140 ? -1.112 -13.827 2.921 1.00 92.69 140 ASP A N 1
ATOM 1057 C CA . ASP A 1 140 ? -1.466 -13.284 1.613 1.00 92.69 140 ASP A CA 1
ATOM 1058 C C . ASP A 1 140 ? -0.818 -14.067 0.479 1.00 92.69 140 ASP A C 1
ATOM 1060 O O . ASP A 1 140 ? 0.129 -14.828 0.687 1.00 92.69 140 ASP A O 1
ATOM 1064 N N . LEU A 1 141 ? -1.341 -13.858 -0.727 1.00 93.25 141 LEU A N 1
ATOM 1065 C CA . LEU A 1 141 ? -0.791 -14.398 -1.956 1.00 93.25 141 LEU A CA 1
ATOM 1066 C C . LEU A 1 141 ? -0.011 -13.307 -2.692 1.00 93.25 141 LEU A C 1
ATOM 1068 O O . LEU A 1 141 ? -0.519 -12.216 -2.954 1.00 93.25 141 LEU A O 1
ATOM 1072 N N . ARG A 1 142 ? 1.219 -13.624 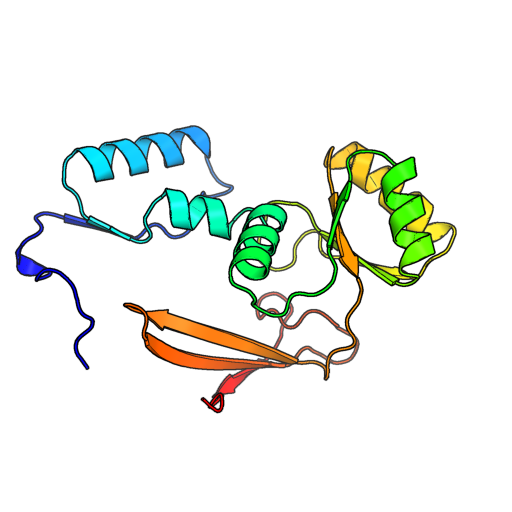-3.090 1.00 94.31 142 ARG A N 1
ATOM 1073 C CA . ARG A 1 142 ? 2.030 -12.811 -3.994 1.00 94.31 142 ARG A CA 1
ATOM 1074 C C . ARG A 1 142 ? 2.236 -13.559 -5.300 1.00 94.31 142 ARG A C 1
ATOM 1076 O O . ARG A 1 142 ? 2.964 -14.546 -5.335 1.00 94.31 142 ARG A O 1
ATOM 1083 N N . ALA A 1 143 ? 1.639 -13.043 -6.365 1.00 94.25 143 ALA A N 1
ATOM 1084 C CA . ALA A 1 143 ? 1.845 -13.507 -7.729 1.00 94.25 143 ALA A CA 1
ATOM 1085 C C . ALA A 1 143 ? 2.951 -12.700 -8.427 1.00 94.25 143 ALA A C 1
ATOM 1087 O O . ALA A 1 143 ? 3.054 -11.485 -8.248 1.00 94.25 143 ALA A O 1
ATOM 1088 N N . PHE A 1 144 ? 3.761 -13.373 -9.240 1.00 93.06 144 PHE A N 1
ATOM 1089 C CA . PHE A 1 144 ? 4.785 -12.770 -10.087 1.00 93.06 144 PHE A CA 1
ATOM 1090 C C . PHE A 1 144 ? 4.366 -12.922 -11.547 1.00 93.06 144 PHE A C 1
ATOM 1092 O O . PHE A 1 144 ? 4.286 -14.038 -12.062 1.00 93.06 144 PHE A O 1
ATOM 1099 N N . ILE A 1 145 ? 4.088 -11.796 -12.202 1.00 91.62 145 ILE A N 1
ATOM 1100 C CA . ILE A 1 145 ? 3.661 -11.746 -13.601 1.00 91.62 145 ILE A CA 1
ATOM 1101 C C . ILE A 1 145 ? 4.828 -11.252 -14.458 1.00 91.62 145 ILE A C 1
ATOM 1103 O O . ILE A 1 145 ? 5.406 -10.207 -14.161 1.00 91.62 145 ILE A O 1
ATOM 1107 N N . ILE A 1 146 ? 5.169 -11.987 -15.518 1.00 90.75 146 ILE A N 1
ATOM 1108 C CA . ILE A 1 146 ? 6.219 -11.616 -16.479 1.00 90.75 146 ILE A CA 1
ATOM 1109 C C . ILE A 1 146 ? 5.637 -11.757 -17.886 1.00 90.75 146 ILE A C 1
ATOM 1111 O O . ILE A 1 146 ? 5.081 -12.802 -18.220 1.00 9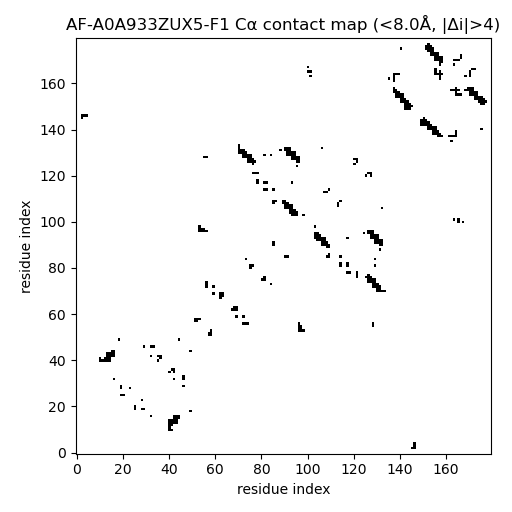0.75 146 ILE A O 1
ATOM 1115 N N . GLY A 1 147 ? 5.708 -10.692 -18.692 1.00 87.06 147 GLY A N 1
ATOM 1116 C CA . GLY A 1 147 ? 5.139 -10.683 -20.047 1.00 87.06 147 GLY A CA 1
ATOM 1117 C C . GLY A 1 147 ? 3.644 -11.028 -20.080 1.00 87.06 147 GLY A C 1
ATOM 1118 O O . GLY A 1 147 ? 3.202 -11.773 -20.945 1.00 87.06 147 GLY A O 1
ATOM 1119 N N . GLY A 1 148 ? 2.876 -10.577 -19.082 1.00 88.25 148 GLY A N 1
ATOM 1120 C CA . GLY A 1 148 ? 1.439 -10.859 -18.974 1.00 88.25 148 GLY A CA 1
ATOM 1121 C C . GLY A 1 148 ? 1.075 -12.269 -18.492 1.00 88.25 148 GLY A C 1
ATOM 1122 O O . GLY A 1 148 ? -0.107 -12.584 -18.397 1.00 88.25 148 GLY A O 1
ATOM 1123 N N . ARG A 1 149 ? 2.053 -13.120 -18.153 1.00 89.50 149 ARG A N 1
ATOM 1124 C CA . ARG A 1 149 ? 1.823 -14.507 -17.716 1.00 89.50 149 ARG A CA 1
ATOM 1125 C C . ARG A 1 149 ? 2.201 -14.695 -16.251 1.00 89.50 149 ARG A C 1
ATOM 1127 O O . ARG A 1 149 ? 3.219 -14.167 -15.803 1.00 89.50 149 ARG A O 1
ATOM 1134 N N . LEU A 1 150 ? 1.412 -15.480 -15.516 1.00 91.56 150 LEU A N 1
ATOM 1135 C CA . LEU A 1 150 ? 1.754 -15.910 -14.158 1.00 91.56 150 LEU A CA 1
ATOM 1136 C C . LEU A 1 150 ? 2.980 -16.830 -14.200 1.00 91.56 150 LEU A C 1
ATOM 1138 O O . LEU A 1 150 ? 2.888 -17.970 -14.646 1.00 91.56 150 LEU A O 1
ATOM 1142 N N . ALA A 1 151 ? 4.125 -16.327 -13.742 1.00 92.38 151 ALA A N 1
ATOM 1143 C CA . ALA A 1 151 ? 5.378 -17.074 -13.708 1.00 92.38 151 ALA A CA 1
ATOM 1144 C C . ALA A 1 151 ? 5.468 -17.962 -12.461 1.00 92.38 151 ALA A C 1
ATOM 1146 O O . ALA A 1 151 ? 5.852 -19.127 -12.544 1.00 92.38 151 ALA A O 1
ATOM 1147 N N . CYS A 1 152 ? 5.106 -17.413 -11.300 1.00 94.19 152 CYS A N 1
ATOM 1148 C CA . CYS A 1 152 ? 5.021 -18.144 -10.038 1.00 94.19 152 CYS A CA 1
ATOM 1149 C C . CYS A 1 152 ? 4.188 -17.372 -9.009 1.00 94.19 152 CYS A C 1
ATOM 1151 O O . CYS A 1 152 ? 3.872 -16.195 -9.197 1.00 94.19 152 CYS A O 1
ATOM 1153 N N . ALA A 1 153 ? 3.854 -18.028 -7.899 1.00 95.75 153 ALA A N 1
ATOM 1154 C CA . ALA A 1 153 ? 3.270 -17.376 -6.740 1.00 95.75 153 ALA A CA 1
ATOM 1155 C C . ALA A 1 153 ? 3.809 -17.967 -5.436 1.00 95.75 153 ALA A C 1
ATOM 1157 O O . ALA A 1 153 ? 4.253 -19.117 -5.379 1.00 95.75 153 ALA A O 1
ATOM 1158 N N . ILE A 1 154 ? 3.753 -17.160 -4.385 1.00 95.69 154 ILE A N 1
ATOM 1159 C CA . ILE A 1 154 ? 4.051 -17.575 -3.018 1.00 95.69 154 ILE A CA 1
ATOM 1160 C C . ILE A 1 154 ? 2.929 -17.124 -2.096 1.00 95.69 154 ILE A C 1
ATOM 1162 O O . ILE A 1 154 ? 2.382 -16.034 -2.261 1.00 95.69 154 ILE A O 1
ATOM 1166 N N . GLU A 1 155 ? 2.638 -17.930 -1.092 1.00 94.69 155 GLU A N 1
ATOM 1167 C CA . GLU A 1 155 ? 1.915 -17.491 0.091 1.00 94.69 155 GLU A CA 1
ATOM 1168 C C . GLU A 1 155 ? 2.914 -16.931 1.094 1.00 94.69 155 GLU A C 1
ATOM 1170 O O . GLU A 1 155 ? 4.007 -17.476 1.270 1.00 94.69 155 GLU A O 1
ATOM 1175 N N . ARG A 1 156 ? 2.557 -15.840 1.763 1.00 94.56 156 ARG A N 1
ATOM 1176 C CA . ARG A 1 156 ? 3.361 -15.277 2.846 1.00 94.56 156 ARG A CA 1
ATOM 1177 C C . ARG A 1 156 ? 2.552 -15.319 4.121 1.00 94.56 156 ARG A C 1
ATOM 1179 O O . ARG A 1 156 ? 1.555 -14.616 4.244 1.00 94.56 156 ARG A O 1
ATOM 1186 N N . VAL A 1 157 ? 2.992 -16.153 5.053 1.00 93.62 157 VAL A N 1
ATOM 1187 C CA . VAL A 1 157 ? 2.298 -16.391 6.319 1.00 93.62 157 VAL A CA 1
ATOM 1188 C C . VAL A 1 157 ? 2.880 -15.464 7.375 1.00 93.62 157 VAL A C 1
ATOM 1190 O O . VAL A 1 157 ? 4.090 -15.501 7.615 1.00 93.62 157 VAL A O 1
ATOM 1193 N N . ALA A 1 158 ? 2.039 -14.616 7.962 1.00 91.56 158 ALA A N 1
ATOM 1194 C CA . ALA A 1 158 ? 2.425 -13.712 9.036 1.00 91.56 158 ALA A CA 1
ATOM 1195 C C . ALA A 1 158 ? 2.822 -14.485 10.304 1.00 91.56 158 ALA A C 1
ATOM 1197 O O . ALA A 1 158 ? 2.535 -15.675 10.454 1.00 91.56 158 ALA A O 1
ATOM 1198 N N . GLN A 1 159 ? 3.515 -13.803 11.211 1.00 90.06 159 GLN A N 1
ATOM 1199 C CA . GLN A 1 159 ? 3.769 -14.342 12.544 1.00 90.06 159 GLN A CA 1
ATOM 1200 C C . GLN A 1 159 ? 2.502 -14.262 13.399 1.00 90.06 159 GLN A C 1
ATOM 1202 O O . GLN A 1 159 ? 1.596 -13.478 13.118 1.00 90.06 159 GLN A O 1
ATOM 1207 N N . GLU A 1 160 ? 2.439 -15.069 14.452 1.00 86.69 160 GLU A N 1
ATOM 1208 C CA . GLU A 1 160 ? 1.328 -15.021 15.397 1.00 86.69 160 GLU A CA 1
ATOM 1209 C C . GLU A 1 160 ? 1.203 -13.621 16.021 1.00 86.69 160 GLU A C 1
ATOM 1211 O O . GLU A 1 160 ? 2.197 -13.015 16.418 1.00 86.69 160 GLU A O 1
ATOM 1216 N N . GLY A 1 161 ? -0.016 -13.076 16.042 1.00 84.81 161 GLY A N 1
ATOM 1217 C CA . GLY A 1 161 ? -0.290 -11.713 16.514 1.00 84.81 161 GLY A CA 1
ATOM 1218 C C . GLY A 1 161 ? 0.061 -10.583 15.532 1.00 84.81 161 GLY A C 1
ATOM 1219 O O . GLY A 1 161 ? -0.270 -9.431 15.806 1.00 84.81 161 GLY A O 1
ATOM 1220 N N . GLU A 1 162 ? 0.666 -10.874 14.377 1.00 87.12 162 GLU A N 1
ATOM 1221 C CA . GLU A 1 162 ? 0.967 -9.886 13.336 1.00 87.12 162 GLU A CA 1
ATOM 1222 C C . GLU A 1 162 ? -0.000 -10.044 12.156 1.00 87.12 162 GLU A C 1
ATOM 1224 O O . GLU A 1 162 ? -0.178 -11.127 11.606 1.00 87.12 162 GLU A O 1
ATOM 1229 N N . PHE A 1 163 ? -0.626 -8.948 11.729 1.00 88.00 163 PHE A N 1
ATOM 1230 C CA . PHE A 1 163 ? -1.567 -8.982 10.605 1.00 88.00 163 PHE A CA 1
ATOM 1231 C C . PHE A 1 163 ? -0.881 -8.750 9.253 1.00 88.00 163 PHE A C 1
ATOM 1233 O O . PHE A 1 163 ? -1.456 -9.033 8.198 1.00 88.00 163 PHE A O 1
ATOM 1240 N N . ARG A 1 164 ? 0.336 -8.191 9.271 1.00 87.38 164 ARG A N 1
ATOM 1241 C CA . ARG A 1 164 ? 1.139 -7.904 8.084 1.00 87.38 164 ARG A CA 1
ATOM 1242 C C . ARG A 1 164 ? 1.965 -9.126 7.709 1.00 87.38 164 ARG A C 1
ATOM 1244 O O . ARG A 1 164 ? 2.883 -9.556 8.392 1.00 87.38 164 ARG A O 1
ATOM 1251 N N . THR A 1 165 ? 1.707 -9.606 6.515 1.00 87.62 165 THR A N 1
ATOM 1252 C CA . THR A 1 165 ? 2.269 -10.806 5.880 1.00 87.62 165 THR A CA 1
ATOM 1253 C C . THR A 1 165 ? 3.568 -10.532 5.121 1.00 87.62 165 THR A C 1
ATOM 1255 O O . THR A 1 165 ? 4.001 -11.322 4.283 1.00 87.62 165 THR A O 1
ATOM 1258 N N . ASN A 1 166 ? 4.212 -9.381 5.335 1.00 84.75 166 ASN A N 1
ATOM 1259 C CA . ASN A 1 166 ? 5.410 -9.046 4.579 1.00 84.75 166 ASN A CA 1
ATOM 1260 C C . ASN A 1 166 ? 6.672 -9.710 5.166 1.00 84.75 166 ASN A C 1
ATOM 1262 O O . ASN A 1 166 ? 6.820 -9.860 6.374 1.00 84.75 166 ASN A O 1
ATOM 1266 N N . ILE A 1 167 ? 7.593 -10.124 4.286 1.00 84.50 167 ILE A N 1
ATOM 1267 C CA . ILE A 1 167 ? 8.810 -10.863 4.679 1.00 84.50 167 ILE A CA 1
ATOM 1268 C C . ILE A 1 167 ? 9.712 -10.002 5.576 1.00 84.50 167 ILE A C 1
ATOM 1270 O O . ILE A 1 167 ? 10.347 -10.522 6.486 1.00 84.50 167 ILE A O 1
ATOM 1274 N N . ALA A 1 168 ? 9.718 -8.679 5.373 1.00 83.19 168 ALA A N 1
ATOM 1275 C CA . ALA A 1 168 ? 10.477 -7.742 6.202 1.00 83.19 168 ALA A CA 1
ATOM 1276 C C . ALA A 1 168 ? 10.016 -7.725 7.674 1.00 83.19 168 ALA A C 1
ATOM 1278 O O . ALA A 1 168 ? 10.800 -7.383 8.551 1.00 83.19 168 ALA A O 1
ATOM 1279 N N . ARG A 1 169 ? 8.771 -8.132 7.954 1.00 83.50 169 ARG A N 1
ATOM 1280 C CA . ARG A 1 169 ? 8.205 -8.320 9.300 1.00 83.50 169 ARG A CA 1
ATOM 1281 C C . ARG A 1 169 ? 8.243 -9.784 9.756 1.00 83.50 169 ARG A C 1
ATOM 1283 O O . ARG A 1 169 ? 7.543 -10.164 10.684 1.00 83.50 169 ARG A O 1
ATOM 1290 N N . GLY A 1 170 ? 9.060 -10.615 9.107 1.00 85.44 170 GLY A N 1
ATOM 1291 C CA . GLY A 1 170 ? 9.303 -11.996 9.520 1.00 85.44 170 GLY A CA 1
ATOM 1292 C C . GLY A 1 170 ? 8.276 -13.013 9.022 1.00 85.44 170 GLY A C 1
ATOM 1293 O O . GLY A 1 170 ? 8.263 -14.142 9.521 1.00 85.44 170 GLY A O 1
ATOM 1294 N N . ALA A 1 171 ? 7.439 -12.648 8.044 1.00 91.12 171 ALA A N 1
ATOM 1295 C CA . ALA A 1 171 ? 6.534 -13.593 7.400 1.00 91.12 171 ALA A CA 1
ATOM 1296 C C . ALA A 1 171 ? 7.302 -14.693 6.651 1.00 91.12 171 ALA A C 1
ATOM 1298 O O . ALA A 1 171 ? 8.314 -14.431 5.991 1.00 91.12 171 ALA A O 1
ATOM 1299 N N . ARG A 1 172 ? 6.797 -15.929 6.714 1.00 92.69 172 ARG A N 1
ATOM 1300 C CA . ARG A 1 172 ? 7.428 -17.099 6.086 1.00 92.69 172 ARG A CA 1
ATOM 1301 C C . ARG A 1 172 ? 6.823 -17.363 4.703 1.00 92.69 172 ARG A C 1
ATOM 1303 O O . ARG A 1 172 ? 5.606 -17.539 4.616 1.00 92.69 172 ARG A O 1
ATOM 1310 N N . PRO A 1 173 ? 7.633 -17.414 3.630 1.00 94.38 173 PRO A N 1
ATOM 1311 C CA . PRO A 1 173 ? 7.138 -17.745 2.302 1.00 94.38 173 PRO A CA 1
ATOM 1312 C C . PRO A 1 173 ? 6.885 -19.253 2.165 1.00 94.38 173 PRO A C 1
ATOM 1314 O O . PRO A 1 173 ? 7.671 -20.070 2.647 1.00 94.38 173 PRO A O 1
ATOM 1317 N N . ARG A 1 174 ? 5.813 -19.621 1.463 1.00 93.81 174 ARG A N 1
ATOM 1318 C CA . ARG A 1 174 ? 5.500 -20.991 1.036 1.00 93.81 174 ARG A CA 1
ATOM 1319 C C . ARG A 1 174 ? 5.159 -20.988 -0.459 1.00 93.81 174 ARG A C 1
ATOM 1321 O O . ARG A 1 174 ? 4.549 -20.024 -0.921 1.00 93.81 174 ARG A O 1
ATOM 1328 N N . PRO A 1 175 ? 5.549 -22.012 -1.239 1.00 93.25 175 PRO A N 1
ATOM 1329 C CA . PRO A 1 175 ? 5.117 -22.123 -2.629 1.00 93.25 175 PRO A CA 1
ATOM 1330 C C . PRO A 1 175 ? 3.590 -22.141 -2.721 1.00 93.25 175 PRO A C 1
ATOM 1332 O O . PRO A 1 175 ? 2.949 -22.876 -1.975 1.00 93.25 175 PRO A O 1
ATOM 1335 N N . ALA A 1 176 ? 3.027 -21.372 -3.651 1.00 92.19 176 ALA A N 1
ATOM 1336 C CA . ALA A 1 176 ? 1.593 -21.350 -3.903 1.00 92.19 176 ALA A CA 1
ATOM 1337 C C . ALA A 1 176 ? 1.298 -21.680 -5.367 1.00 92.19 176 ALA A C 1
ATOM 1339 O O . ALA A 1 176 ? 2.053 -21.313 -6.271 1.00 92.19 176 ALA A O 1
ATOM 1340 N N . ARG A 1 177 ? 0.180 -22.368 -5.600 1.00 87.69 177 ARG A N 1
ATOM 1341 C CA . ARG A 1 177 ? -0.367 -22.630 -6.935 1.00 87.69 177 ARG A CA 1
ATOM 1342 C C . ARG A 1 177 ? -1.765 -22.025 -6.993 1.00 87.69 177 ARG A C 1
ATOM 1344 O O . ARG A 1 177 ? -2.713 -22.701 -6.604 1.00 87.69 177 ARG A O 1
ATOM 1351 N N . PRO A 1 178 ? -1.888 -20.756 -7.413 1.00 76.75 178 PRO A N 1
ATOM 1352 C CA . PRO A 1 178 ? -3.187 -20.124 -7.562 1.00 76.75 178 PRO A CA 1
ATOM 1353 C C . PRO A 1 178 ? -3.992 -20.935 -8.574 1.00 76.75 178 PRO A C 1
ATOM 1355 O O . PRO A 1 178 ? -3.462 -21.301 -9.628 1.00 76.75 178 PRO A O 1
ATOM 1358 N N . SER A 1 179 ? -5.241 -21.251 -8.242 1.00 69.69 179 SER A N 1
ATOM 1359 C CA . SER A 1 179 ? -6.178 -21.749 -9.243 1.00 69.69 179 SER A CA 1
ATOM 1360 C C . SER A 1 179 ? -6.380 -20.669 -10.319 1.00 69.69 179 SER A C 1
ATOM 1362 O O . SER A 1 179 ? -6.330 -19.487 -9.967 1.00 69.69 179 SER A O 1
ATOM 1364 N N . PRO A 1 180 ? -6.563 -21.055 -11.596 1.00 56.41 180 PRO A N 1
ATOM 1365 C CA . PRO A 1 180 ? -6.892 -20.123 -12.674 1.00 56.41 180 PRO A CA 1
ATOM 1366 C C . PRO A 1 180 ? -8.100 -19.238 -12.361 1.00 56.41 180 PRO A C 1
ATOM 1368 O O . PRO A 1 180 ? -9.014 -19.725 -11.653 1.00 56.41 180 PRO A O 1
#

Sequence (180 aa):
MGVDGPDASSFDAFVLVRGLSPRGDADAQFSLYRALSQSGALVVNRIDALLDAQDKFRTSHLLLRAGLPTPRAALVQSTAEARAILHGWQEVVAKPLYGSLGEGVERMVVGPAAEHRLTERLAEEGALYLQQWVPNPGHDLRAFIIGGRLACAIERVAQEGEFRTNIARGARPRPARPSP